Protein AF-A0A0B8WAN0-F1 (afdb_monomer_lite)

Secondary structure (DSSP, 8-state):
-HHHHHHHHHHHHHHHHHHHHHHHHHHHHHHHHHHHHHHHHHHHHHHHHHHHHHHHHHHHHHHHHHHHHHHHHHHHHH----TTSHHHHHHHHHHHHHHHHHHHHHHHHHHHHHHHHHHHHHHTTPPPHHHHTT-SS------HHHHHHTT---SS----------------------SSPPPPPGGGG-STT--PPPP---S--S--PPPPPPPPS---S-S-S---S----PPPPPPPPP-------

pLDDT: mean 70.16, std 16.53, range [38.47, 96.19]

Sequence (249 aa):
MIHSRAFFICIVVALFSANSWAQKAEMERLSGFAQHQKNLKQFDLARSKGERAHLEEEEQWENQKDRAREEYKQTKKSIRMSEDGPEAQADAVAKRKRLEDYENSREEYVAEKSKQKILDRQAAHLPSEATELGLDELRPRYDYRKRAMYGAQSKFGRPSSSPSSGSSSGGGFGSGGSSFPPPPTFDDFGGPDGYVPAPNMSDDFGDVPPPPPPPPPGFGDDFGGGFQGGSDFPPPPPPPPPFGDDGEF

Foldseek 3Di:
DVVVVVVVVVVVVVVVVVVVVVVVVVVVVVVVVVVVVVVVVVVVVVVVVVVVVVVVVVVVVVVVVVVVVVVVVVVVVVPPDDCPDPVVVVVVVVVVVVVVVVVVVVVVVVVVVVVVVVVVCVVVVPDDPCVVVCVVPDDPDPPVVVVVVVPDDDPPDDDDDDDDDDDDDDDDDDDDDDPDDPDDDPVVQPDPDHDDPPPPDDPCPPDDPPDDDDDDPDPDPPPDDDPDDDPPDDPDDDDDDPPDDDDDD

Radius of gyration: 49.75 Å; chains: 1; bounding box: 123×72×138 Å

Structure (mmCIF, N/CA/C/O backbone):
data_AF-A0A0B8WAN0-F1
#
_entry.id   AF-A0A0B8WAN0-F1
#
loop_
_atom_site.group_PDB
_atom_site.id
_atom_site.type_symbol
_atom_site.label_atom_id
_atom_site.label_alt_id
_atom_site.label_comp_id
_atom_site.label_asym_id
_atom_site.label_entity_id
_atom_site.label_seq_id
_atom_site.pdbx_PDB_ins_code
_atom_site.Cartn_x
_atom_site.Cartn_y
_atom_site.Cartn_z
_atom_site.occupancy
_atom_site.B_iso_or_equiv
_atom_site.auth_seq_id
_atom_site.auth_comp_id
_atom_site.auth_asym_id
_atom_site.auth_atom_id
_atom_site.pdbx_PDB_model_num
ATOM 1 N N . MET A 1 1 ? 60.281 6.661 -79.372 1.00 59.22 1 MET A N 1
ATOM 2 C CA . MET A 1 1 ? 60.182 7.654 -78.272 1.00 59.22 1 MET A CA 1
ATOM 3 C C . MET A 1 1 ? 58.773 7.811 -77.683 1.00 59.22 1 MET A C 1
ATOM 5 O O . MET A 1 1 ? 58.677 8.132 -76.508 1.00 59.22 1 MET A O 1
ATOM 9 N N . ILE A 1 2 ? 57.686 7.562 -78.428 1.00 63.50 2 ILE A N 1
ATOM 10 C CA . ILE A 1 2 ? 56.300 7.745 -77.935 1.00 63.50 2 ILE A CA 1
ATOM 11 C C . ILE A 1 2 ? 55.939 6.770 -76.789 1.00 63.50 2 ILE A C 1
ATOM 13 O O . ILE A 1 2 ? 55.375 7.189 -75.783 1.00 63.50 2 ILE A O 1
ATOM 17 N N . HIS A 1 3 ? 56.370 5.506 -76.870 1.00 63.81 3 HIS A N 1
ATOM 18 C CA . HIS A 1 3 ? 56.091 4.480 -75.850 1.00 63.81 3 HIS A CA 1
ATOM 19 C C . HIS A 1 3 ? 56.697 4.772 -74.459 1.00 63.81 3 HIS A C 1
ATOM 21 O O . HIS A 1 3 ? 56.100 4.431 -73.444 1.00 63.81 3 HIS A O 1
ATOM 27 N N . SER A 1 4 ? 57.842 5.462 -74.391 1.00 72.69 4 SER A N 1
ATOM 28 C CA . SER A 1 4 ? 58.500 5.808 -73.117 1.00 72.69 4 SER A CA 1
ATOM 29 C C . SER A 1 4 ? 57.763 6.921 -72.357 1.00 72.69 4 SER A C 1
ATOM 31 O O . SER A 1 4 ? 57.701 6.894 -71.130 1.00 72.69 4 SER A O 1
ATOM 33 N N . ARG A 1 5 ? 57.129 7.861 -73.074 1.00 76.94 5 ARG A N 1
ATOM 34 C CA . ARG A 1 5 ? 56.341 8.944 -72.462 1.00 76.94 5 ARG A CA 1
ATOM 35 C C . ARG A 1 5 ? 55.020 8.440 -71.883 1.00 76.94 5 ARG A C 1
ATOM 37 O O . ARG A 1 5 ? 54.650 8.854 -70.791 1.00 76.94 5 ARG A O 1
ATOM 44 N N . ALA A 1 6 ? 54.347 7.518 -72.573 1.00 79.44 6 ALA A N 1
ATOM 45 C CA . ALA A 1 6 ? 53.112 6.907 -72.079 1.00 79.44 6 ALA A CA 1
ATOM 46 C C . ALA A 1 6 ? 53.345 6.108 -70.784 1.00 79.44 6 ALA A C 1
ATOM 48 O O . ALA A 1 6 ? 52.603 6.271 -69.821 1.00 79.44 6 ALA A O 1
ATOM 49 N N . PHE A 1 7 ? 54.426 5.323 -70.722 1.00 81.75 7 PHE A N 1
ATOM 50 C CA . PHE A 1 7 ? 54.786 4.559 -69.525 1.00 81.75 7 PHE A CA 1
ATOM 51 C C . PHE A 1 7 ? 55.070 5.460 -68.311 1.00 81.75 7 PHE A C 1
ATOM 53 O O . PHE A 1 7 ? 54.584 5.196 -67.214 1.00 81.75 7 PHE A O 1
ATOM 60 N N . PHE A 1 8 ? 55.791 6.568 -68.515 1.00 83.00 8 PHE A N 1
ATOM 61 C CA . PHE A 1 8 ? 56.071 7.528 -67.445 1.00 83.00 8 PHE A CA 1
ATOM 62 C C . PHE A 1 8 ? 54.794 8.213 -66.928 1.00 83.00 8 PHE A C 1
ATOM 64 O O . PHE A 1 8 ? 54.611 8.336 -65.719 1.00 83.00 8 PHE A O 1
ATOM 71 N N . ILE A 1 9 ? 53.872 8.595 -67.820 1.00 85.88 9 ILE A N 1
ATOM 72 C CA . ILE A 1 9 ? 52.576 9.179 -67.433 1.00 85.88 9 ILE A CA 1
ATOM 73 C C . ILE A 1 9 ? 51.747 8.175 -66.620 1.00 85.88 9 ILE A C 1
ATOM 75 O O . ILE A 1 9 ? 51.197 8.546 -65.585 1.00 85.88 9 ILE A O 1
ATOM 79 N N . CYS A 1 10 ? 51.700 6.902 -67.024 1.00 82.69 10 CYS A N 1
ATOM 80 C CA . CYS A 1 10 ? 50.993 5.863 -66.271 1.00 82.69 10 CYS A CA 1
ATOM 81 C C . CYS A 1 10 ? 51.561 5.672 -64.857 1.00 82.69 10 CYS A C 1
ATOM 83 O O . CYS A 1 10 ? 50.788 5.540 -63.911 1.00 82.69 10 CYS A O 1
ATOM 85 N N . ILE A 1 11 ? 52.888 5.713 -64.690 1.00 84.31 11 ILE A N 1
ATOM 86 C CA . ILE A 1 11 ? 53.525 5.623 -63.367 1.00 84.31 11 ILE A CA 1
ATOM 87 C C . ILE A 1 11 ? 53.158 6.829 -62.499 1.00 84.31 11 ILE A C 1
ATOM 89 O O . ILE A 1 11 ? 52.784 6.655 -61.341 1.00 84.31 11 ILE A O 1
ATOM 93 N N . VAL A 1 12 ? 53.217 8.046 -63.046 1.00 84.00 12 VAL A N 1
ATOM 94 C CA . VAL A 1 12 ? 52.869 9.261 -62.291 1.00 84.00 12 VAL A CA 1
ATOM 95 C C . VAL A 1 12 ? 51.400 9.236 -61.860 1.00 84.00 12 VAL A C 1
ATOM 97 O O . VAL A 1 12 ? 51.104 9.517 -60.701 1.00 84.00 12 VAL A O 1
ATOM 100 N N . V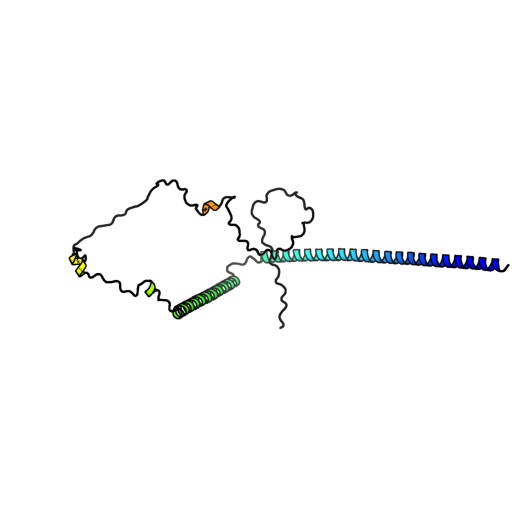AL A 1 13 ? 50.482 8.832 -62.745 1.00 85.50 13 VAL A N 1
ATOM 101 C CA . VAL A 1 13 ? 49.050 8.697 -62.420 1.00 85.50 13 VAL A CA 1
ATOM 102 C C . VAL A 1 13 ? 48.811 7.609 -61.369 1.00 85.50 13 VAL A C 1
ATOM 104 O O . VAL A 1 13 ? 48.019 7.819 -60.449 1.00 85.50 13 VAL A O 1
ATOM 107 N N . ALA A 1 14 ? 49.511 6.474 -61.450 1.00 79.88 14 ALA A N 1
ATOM 108 C CA . ALA A 1 14 ? 49.414 5.407 -60.455 1.00 79.88 14 ALA A CA 1
ATOM 109 C C . ALA A 1 14 ? 49.904 5.864 -59.069 1.00 79.88 14 ALA A C 1
ATOM 111 O O . ALA A 1 14 ? 49.216 5.633 -58.075 1.00 79.88 14 ALA A O 1
ATOM 112 N N . LEU A 1 15 ? 51.034 6.577 -58.996 1.00 77.94 15 LEU A N 1
ATOM 113 C CA . LEU A 1 15 ? 51.564 7.126 -57.741 1.00 77.94 15 LEU A CA 1
ATOM 114 C C . LEU A 1 15 ? 50.638 8.194 -57.140 1.00 77.94 15 LEU A C 1
ATOM 116 O O . LEU A 1 15 ? 50.406 8.199 -55.932 1.00 77.94 15 LEU A O 1
ATOM 120 N N . PHE A 1 16 ? 50.058 9.068 -57.970 1.00 78.12 16 PHE A N 1
ATOM 121 C CA . PHE A 1 16 ? 49.100 10.077 -57.506 1.00 78.12 16 PHE A CA 1
ATOM 122 C C . PHE A 1 16 ? 47.810 9.437 -56.975 1.00 78.12 16 PHE A C 1
ATOM 124 O O . PHE A 1 16 ? 47.289 9.835 -55.933 1.00 78.12 16 PHE A O 1
ATOM 131 N N . SER A 1 17 ? 47.327 8.395 -57.657 1.00 76.75 17 SER A N 1
ATOM 132 C CA . SER A 1 17 ? 46.135 7.646 -57.252 1.00 76.75 17 SER A CA 1
ATOM 133 C C . SER A 1 17 ? 46.365 6.902 -55.933 1.00 76.75 17 SER A C 1
ATOM 135 O O . SER A 1 17 ? 45.538 7.008 -55.027 1.00 76.75 17 SER A O 1
ATOM 137 N N . ALA A 1 18 ? 47.517 6.238 -55.778 1.00 77.62 18 ALA A N 1
ATOM 138 C CA . ALA A 1 18 ? 47.904 5.553 -54.544 1.00 77.62 18 ALA A CA 1
ATOM 139 C C . ALA A 1 18 ? 48.028 6.522 -53.354 1.00 77.62 18 ALA A C 1
ATOM 141 O O . ALA A 1 18 ? 47.488 6.244 -52.285 1.00 77.62 18 ALA A O 1
ATOM 142 N N . ASN A 1 19 ? 48.644 7.694 -53.551 1.00 81.06 19 ASN A N 1
ATOM 143 C CA . ASN A 1 19 ? 48.724 8.729 -52.516 1.00 81.06 19 ASN A CA 1
ATOM 144 C C . ASN A 1 19 ? 47.348 9.296 -52.148 1.00 81.06 19 ASN A C 1
ATOM 146 O O . ASN A 1 19 ? 47.070 9.506 -50.971 1.00 81.06 19 ASN A O 1
ATOM 150 N N . SER A 1 20 ? 46.459 9.502 -53.125 1.00 81.31 20 SER A N 1
ATOM 151 C CA . SER A 1 20 ? 45.101 9.987 -52.849 1.00 81.31 20 SER A CA 1
ATOM 152 C C . SER A 1 20 ? 44.266 8.974 -52.057 1.00 81.31 20 SER A C 1
ATOM 154 O O . SER A 1 20 ? 43.484 9.360 -51.190 1.00 81.31 20 SER A O 1
ATOM 156 N N . TRP A 1 21 ? 44.450 7.675 -52.316 1.00 80.31 21 TRP A N 1
ATOM 157 C CA . TRP A 1 21 ? 43.795 6.608 -51.566 1.00 80.31 21 TRP A CA 1
ATOM 158 C C . TRP A 1 21 ? 44.368 6.485 -50.152 1.00 80.31 21 TRP A C 1
ATOM 160 O O . TRP A 1 21 ? 43.598 6.421 -49.199 1.00 80.31 21 TRP A O 1
ATOM 170 N N . ALA A 1 22 ? 45.694 6.562 -50.003 1.00 82.62 22 ALA A N 1
ATOM 171 C CA . ALA A 1 22 ? 46.353 6.576 -48.700 1.00 82.62 22 ALA A CA 1
ATOM 172 C C . ALA A 1 22 ? 45.901 7.769 -47.839 1.00 82.62 22 ALA A C 1
ATOM 174 O O . ALA A 1 22 ? 45.564 7.585 -46.674 1.00 82.62 22 ALA A O 1
ATOM 175 N N . GLN A 1 23 ? 45.794 8.969 -48.421 1.00 84.19 23 GLN A N 1
ATOM 176 C CA . GLN A 1 23 ? 45.288 10.150 -47.715 1.00 84.19 23 GLN A CA 1
ATOM 177 C C . GLN A 1 23 ? 43.811 10.024 -47.330 1.00 84.19 23 GLN A C 1
ATOM 179 O O . GLN A 1 23 ? 43.429 10.431 -46.235 1.00 84.19 23 GLN A O 1
ATOM 184 N N . LYS A 1 24 ? 42.970 9.443 -48.195 1.00 85.06 24 LYS A N 1
ATOM 185 C CA . LYS A 1 24 ? 41.561 9.174 -47.865 1.00 85.06 24 LYS A CA 1
ATOM 186 C C . LYS A 1 24 ? 41.433 8.155 -46.734 1.00 85.06 24 LYS A C 1
ATOM 188 O O . LYS A 1 24 ? 40.692 8.411 -45.792 1.00 85.06 24 LYS A O 1
ATOM 193 N N . ALA A 1 25 ? 42.190 7.060 -46.788 1.00 86.62 25 ALA A N 1
ATOM 194 C CA . ALA A 1 25 ? 42.218 6.047 -45.734 1.00 86.62 25 ALA A CA 1
ATOM 195 C C . ALA A 1 25 ? 42.739 6.620 -44.404 1.00 86.62 25 ALA A C 1
ATOM 197 O O . ALA A 1 25 ? 42.226 6.300 -43.333 1.00 86.62 25 ALA A O 1
ATOM 198 N N . GLU A 1 26 ? 43.728 7.515 -44.457 1.00 87.25 26 GLU A N 1
ATOM 199 C CA . GLU A 1 26 ? 44.239 8.202 -43.274 1.00 87.25 26 GLU A CA 1
ATOM 200 C C . GLU A 1 26 ? 43.217 9.185 -42.686 1.00 87.25 26 GLU A C 1
ATOM 202 O O . GLU A 1 26 ? 43.010 9.182 -41.471 1.00 87.25 26 GLU A O 1
ATOM 207 N N . MET A 1 27 ? 42.526 9.972 -43.519 1.00 89.19 27 MET A N 1
ATOM 208 C CA . MET A 1 27 ? 41.431 10.834 -43.061 1.00 89.19 27 MET A CA 1
ATOM 209 C C . MET A 1 27 ? 40.289 10.025 -42.447 1.00 89.19 27 MET A C 1
ATOM 211 O O . MET A 1 27 ? 39.781 10.400 -41.393 1.00 89.19 27 MET A O 1
ATOM 215 N N . GLU A 1 28 ? 39.906 8.910 -43.067 1.00 89.50 28 GLU A N 1
ATOM 216 C CA . GLU A 1 28 ? 38.865 8.025 -42.549 1.00 89.50 28 GLU A CA 1
ATOM 217 C C . GLU A 1 28 ? 39.268 7.465 -41.179 1.00 89.50 28 GLU A C 1
ATOM 219 O O . GLU A 1 28 ? 38.516 7.607 -40.213 1.00 89.50 28 GLU A O 1
ATOM 224 N N . ARG A 1 29 ? 40.508 6.978 -41.037 1.00 92.94 29 ARG A N 1
ATOM 225 C CA . ARG A 1 29 ? 41.067 6.522 -39.753 1.00 92.94 29 ARG A CA 1
ATOM 226 C C . ARG A 1 29 ? 41.060 7.621 -38.687 1.00 92.94 29 ARG A C 1
ATOM 228 O O . ARG A 1 29 ? 40.664 7.369 -37.549 1.00 92.94 29 ARG A O 1
ATOM 235 N N . LEU A 1 30 ? 41.503 8.832 -39.031 1.00 91.31 30 LEU A N 1
ATOM 236 C CA . LEU A 1 30 ? 41.549 9.965 -38.101 1.00 91.31 30 LEU A CA 1
ATOM 237 C C . LEU A 1 30 ? 40.144 10.419 -37.693 1.00 91.31 30 LEU A C 1
ATOM 239 O O . LEU A 1 30 ? 39.906 10.699 -36.517 1.00 91.31 30 LEU A O 1
ATOM 243 N N . SER A 1 31 ? 39.203 10.446 -38.638 1.00 92.56 31 SER A N 1
ATOM 244 C CA . SER A 1 31 ? 37.806 10.791 -38.372 1.00 92.56 31 SER A CA 1
ATOM 245 C C . SER A 1 31 ? 37.126 9.748 -37.479 1.00 92.56 31 SER A C 1
ATOM 247 O O . SER A 1 31 ? 36.477 10.121 -36.501 1.00 92.56 31 SER A O 1
ATOM 249 N N . GLY A 1 32 ? 37.373 8.456 -37.723 1.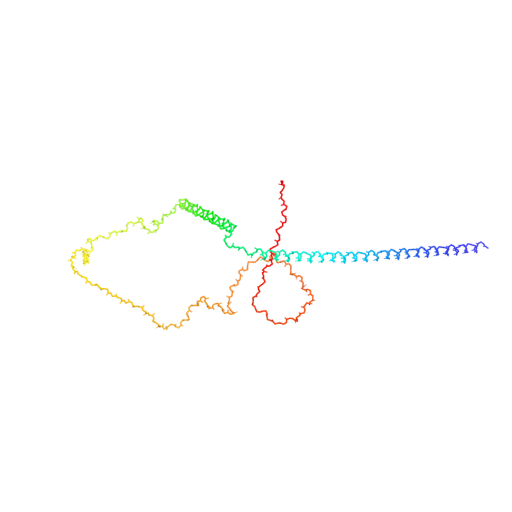00 89.69 32 GLY A N 1
ATOM 250 C CA . GLY A 1 32 ? 36.884 7.359 -36.892 1.00 89.69 32 GLY A CA 1
ATOM 251 C C . GLY A 1 32 ? 37.457 7.404 -35.476 1.00 89.69 32 GLY A C 1
ATOM 252 O O . GLY A 1 32 ? 36.714 7.272 -34.504 1.00 89.69 32 GLY A O 1
ATOM 253 N N . PHE A 1 33 ? 38.755 7.692 -35.325 1.00 93.31 33 PHE A N 1
ATOM 254 C CA . PHE A 1 33 ? 39.367 7.886 -34.008 1.00 93.31 33 PHE A CA 1
ATOM 255 C C . PHE A 1 33 ? 38.768 9.088 -33.264 1.00 93.31 33 PHE A C 1
ATOM 257 O O . PHE A 1 33 ? 38.440 8.988 -32.081 1.00 93.31 33 PHE A O 1
ATOM 264 N N . ALA A 1 34 ? 38.574 10.217 -33.953 1.00 92.38 34 ALA A N 1
ATOM 265 C CA . ALA A 1 34 ? 37.947 11.399 -33.369 1.00 92.38 34 ALA A CA 1
ATOM 266 C C . ALA A 1 34 ? 36.496 11.126 -32.937 1.00 92.38 34 ALA A C 1
ATOM 268 O O . ALA A 1 34 ? 36.069 11.598 -31.882 1.00 92.38 34 ALA A O 1
ATOM 269 N N . GLN A 1 35 ? 35.744 10.344 -33.715 1.00 89.75 35 GLN A N 1
ATOM 270 C CA . GLN A 1 35 ? 34.385 9.935 -33.369 1.00 89.75 35 GLN A CA 1
ATOM 271 C C . GLN A 1 35 ? 34.370 8.987 -32.164 1.00 89.75 35 GLN A C 1
ATOM 273 O O . GLN A 1 35 ? 33.597 9.197 -31.233 1.00 89.75 35 GLN A O 1
ATOM 278 N N . HIS A 1 36 ? 35.280 8.014 -32.114 1.00 90.88 36 HIS A N 1
ATOM 279 C CA . HIS A 1 36 ? 35.428 7.117 -30.969 1.00 90.88 36 HIS A CA 1
ATOM 280 C C . HIS A 1 36 ? 35.765 7.877 -29.673 1.00 90.88 36 HIS A C 1
ATOM 282 O O . HIS A 1 36 ? 35.146 7.648 -28.637 1.00 90.88 36 HIS A O 1
ATOM 288 N N . GLN A 1 37 ? 36.680 8.850 -29.737 1.00 93.25 37 GLN A N 1
ATOM 289 C CA . GLN A 1 37 ? 37.015 9.723 -28.604 1.00 93.25 37 GLN A CA 1
ATOM 290 C C . GLN A 1 37 ? 35.815 10.552 -28.121 1.00 93.25 37 GLN A C 1
ATOM 292 O O . GLN A 1 37 ? 35.648 10.761 -26.920 1.00 93.25 37 GLN A O 1
ATOM 297 N N . LYS A 1 38 ? 34.959 11.023 -29.037 1.00 91.12 38 LYS A N 1
ATOM 298 C CA . LYS A 1 38 ? 33.710 11.711 -28.670 1.00 91.12 38 LYS A CA 1
ATOM 299 C C . LYS A 1 38 ? 32.730 10.765 -27.976 1.00 91.12 38 LYS A C 1
ATOM 301 O O . LYS A 1 38 ? 32.165 11.145 -26.954 1.00 91.12 38 LYS A O 1
ATOM 306 N N . ASN A 1 39 ? 32.574 9.546 -28.488 1.00 86.19 39 ASN A N 1
ATOM 307 C CA . ASN A 1 39 ? 31.671 8.548 -27.915 1.00 86.19 39 ASN A CA 1
ATOM 308 C C . ASN A 1 39 ? 32.109 8.123 -26.505 1.00 86.19 39 ASN A C 1
ATOM 310 O O . ASN A 1 39 ? 31.272 8.056 -25.611 1.00 86.19 39 ASN A O 1
ATOM 314 N N . LEU A 1 40 ? 33.413 7.921 -26.275 1.00 91.31 40 LEU A N 1
ATOM 315 C CA . LEU A 1 40 ? 33.945 7.623 -24.938 1.00 91.31 40 LEU A CA 1
ATOM 316 C C . LEU A 1 40 ? 33.619 8.734 -23.933 1.00 91.31 40 LEU A C 1
ATOM 318 O O . LEU A 1 40 ? 33.098 8.457 -22.859 1.00 91.31 40 LEU A O 1
ATOM 322 N N . LYS A 1 41 ? 33.820 10.003 -24.309 1.00 91.19 41 LYS A N 1
ATOM 323 C CA . LYS A 1 41 ? 33.482 11.143 -23.439 1.00 91.19 41 LYS A CA 1
ATOM 324 C C . LYS A 1 41 ? 31.991 11.219 -23.115 1.00 91.19 41 LYS A C 1
ATOM 326 O O . LYS A 1 41 ? 31.629 11.580 -22.000 1.00 91.19 41 LYS A O 1
ATOM 331 N N . GLN A 1 42 ? 31.124 10.910 -24.079 1.00 85.44 42 GLN A N 1
ATOM 332 C CA . GLN A 1 42 ? 29.680 10.858 -23.841 1.00 85.44 42 GLN A CA 1
ATOM 333 C C . GLN A 1 42 ? 29.306 9.720 -22.892 1.00 85.44 42 GLN A C 1
ATOM 335 O O . GLN A 1 42 ? 28.468 9.919 -22.017 1.00 85.44 42 GLN A O 1
ATOM 340 N N . PHE A 1 43 ? 29.949 8.562 -23.035 1.00 87.44 43 PHE A N 1
ATOM 341 C CA . PHE A 1 43 ? 29.748 7.424 -22.148 1.00 87.44 43 PHE A CA 1
ATOM 342 C C . PHE A 1 43 ? 30.195 7.732 -20.713 1.00 87.44 43 PHE A C 1
ATOM 344 O O . PHE A 1 43 ? 29.435 7.500 -19.777 1.00 87.44 43 PHE A O 1
ATOM 351 N N . ASP A 1 44 ? 31.369 8.341 -20.532 1.00 87.94 44 ASP A N 1
ATOM 352 C CA . ASP A 1 44 ? 31.861 8.745 -19.209 1.00 87.94 44 ASP A CA 1
ATOM 353 C C . ASP A 1 44 ? 30.963 9.807 -18.559 1.00 87.94 44 ASP A C 1
ATOM 355 O O . ASP A 1 44 ? 30.703 9.764 -17.358 1.00 87.94 44 ASP A O 1
ATOM 359 N N . LEU A 1 45 ? 30.430 10.735 -19.358 1.00 82.19 45 LEU A N 1
ATOM 360 C CA . LEU A 1 45 ? 29.479 11.744 -18.894 1.00 82.19 45 LEU A CA 1
ATOM 361 C C . LEU A 1 45 ? 28.119 11.131 -18.524 1.00 82.19 45 LEU A C 1
ATOM 363 O O . LEU A 1 45 ? 27.491 11.570 -17.564 1.00 82.19 45 LEU A O 1
ATOM 367 N N . ALA A 1 46 ? 27.652 10.121 -19.258 1.00 75.12 46 ALA A N 1
ATOM 368 C CA . ALA A 1 46 ? 26.442 9.381 -18.904 1.00 75.12 46 ALA A CA 1
ATOM 369 C C . ALA A 1 46 ? 26.640 8.568 -17.616 1.00 75.12 46 ALA A C 1
ATOM 371 O O . ALA A 1 46 ? 25.762 8.567 -16.757 1.00 75.12 46 ALA A O 1
ATOM 372 N N . ARG A 1 47 ? 27.815 7.948 -17.447 1.00 84.62 47 ARG A N 1
ATOM 373 C CA . ARG A 1 47 ? 28.196 7.223 -16.229 1.00 84.62 47 ARG A CA 1
ATOM 374 C C . ARG A 1 47 ? 28.213 8.146 -15.008 1.00 84.62 47 ARG A C 1
ATOM 376 O O . ARG A 1 47 ? 27.585 7.812 -14.011 1.00 84.62 47 ARG A O 1
ATOM 383 N N . SER A 1 48 ? 28.860 9.310 -15.095 1.00 83.19 48 SER A N 1
ATOM 384 C CA . SER A 1 48 ? 28.923 10.256 -13.969 1.00 83.19 48 SER A CA 1
ATOM 385 C C . SER A 1 48 ? 27.567 10.883 -13.638 1.00 83.19 48 SER A C 1
ATOM 387 O O . SER A 1 48 ? 27.268 11.136 -12.474 1.00 83.19 48 SER A O 1
ATOM 389 N N . LYS A 1 49 ? 26.706 11.097 -14.641 1.00 83.00 49 LYS A N 1
ATOM 390 C CA . LYS A 1 49 ? 25.312 11.502 -14.410 1.00 83.00 49 LYS A CA 1
ATOM 391 C C . LYS A 1 49 ? 24.498 10.417 -13.713 1.00 83.00 49 LYS A C 1
ATOM 393 O O . LYS A 1 49 ? 23.712 10.755 -12.839 1.00 83.00 49 LYS A O 1
ATOM 398 N N . GLY A 1 50 ? 24.683 9.151 -14.089 1.00 81.56 50 GLY A N 1
ATOM 399 C CA . GLY A 1 50 ? 24.031 8.021 -13.425 1.00 81.56 50 GLY A CA 1
ATOM 400 C C . GLY A 1 50 ? 24.459 7.895 -11.964 1.00 81.56 50 GLY A C 1
ATOM 401 O O . GLY A 1 50 ? 23.612 7.762 -11.091 1.00 81.56 50 GLY A O 1
ATOM 402 N N . GLU A 1 51 ? 25.757 8.033 -11.690 1.00 77.56 51 GLU A N 1
ATOM 403 C CA . GLU A 1 51 ? 26.298 8.045 -10.325 1.00 77.56 51 GLU A CA 1
ATOM 404 C C . GLU A 1 51 ? 25.735 9.206 -9.497 1.00 77.56 51 GLU A C 1
ATOM 406 O O . GLU A 1 51 ? 25.289 9.013 -8.372 1.00 77.56 51 GLU A O 1
ATOM 411 N N . ARG A 1 52 ? 25.673 10.412 -10.071 1.00 83.00 52 ARG A N 1
ATOM 412 C CA . ARG A 1 52 ? 25.074 11.566 -9.397 1.00 83.00 52 ARG A CA 1
ATOM 413 C C . ARG A 1 52 ? 23.584 11.368 -9.113 1.00 83.00 52 ARG A C 1
ATOM 415 O O . ARG A 1 52 ? 23.141 11.707 -8.024 1.00 83.00 52 ARG A O 1
ATOM 422 N N . ALA A 1 53 ? 22.829 10.836 -10.072 1.00 77.62 53 ALA A N 1
ATOM 423 C CA . ALA A 1 53 ? 21.406 10.563 -9.890 1.00 77.62 53 ALA A CA 1
ATOM 424 C C . ALA A 1 53 ? 21.171 9.534 -8.774 1.00 77.62 53 ALA A C 1
ATOM 426 O O . ALA A 1 53 ? 20.286 9.728 -7.950 1.00 77.62 53 ALA A O 1
ATOM 427 N N . HIS A 1 54 ? 22.012 8.499 -8.702 1.00 73.69 54 HIS A N 1
ATOM 428 C CA . HIS A 1 54 ? 21.975 7.512 -7.625 1.00 73.69 54 HIS A CA 1
ATOM 429 C C . HIS A 1 54 ? 22.263 8.139 -6.252 1.00 73.69 54 HIS A C 1
ATOM 431 O O . HIS A 1 54 ? 21.548 7.879 -5.293 1.00 73.69 54 HIS A O 1
ATOM 437 N N . LEU A 1 55 ? 23.272 9.011 -6.151 1.00 84.38 55 LEU A N 1
ATOM 438 C CA . LEU A 1 55 ? 23.582 9.709 -4.896 1.00 84.38 55 LEU A CA 1
ATOM 439 C C . LEU A 1 55 ? 22.465 10.676 -4.466 1.00 84.38 55 LEU A C 1
ATOM 441 O O . LEU A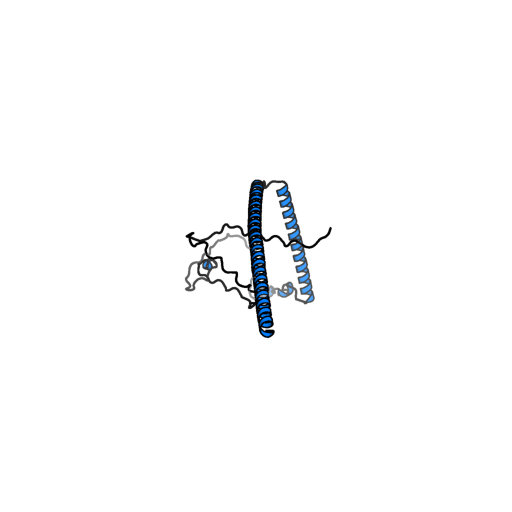 1 55 ? 22.173 10.785 -3.278 1.00 84.38 55 LEU A O 1
ATOM 445 N N . GLU A 1 56 ? 21.828 11.366 -5.416 1.00 84.50 56 GLU A N 1
ATOM 446 C CA . GLU A 1 56 ? 20.671 12.229 -5.138 1.00 84.50 56 GLU A CA 1
ATOM 447 C C . GLU A 1 56 ? 19.459 11.404 -4.658 1.00 84.50 56 GLU A C 1
ATOM 449 O O . GLU A 1 56 ? 18.728 11.847 -3.772 1.00 84.50 56 GLU A O 1
ATOM 454 N N . GLU A 1 57 ? 19.259 10.194 -5.189 1.00 77.94 57 GLU A N 1
ATOM 455 C CA . GLU A 1 57 ? 18.221 9.260 -4.731 1.00 77.94 57 GLU A CA 1
ATOM 456 C C . GLU A 1 57 ? 18.497 8.750 -3.305 1.00 77.94 57 GLU A C 1
ATOM 458 O O . GLU A 1 57 ? 17.599 8.773 -2.460 1.00 77.94 57 GLU A O 1
ATOM 463 N N . GLU A 1 58 ? 19.743 8.378 -2.994 1.00 84.62 58 GLU A N 1
ATOM 464 C CA . GLU A 1 58 ? 20.152 7.986 -1.638 1.00 84.62 58 GLU A CA 1
ATOM 465 C C . GLU A 1 58 ? 19.959 9.123 -0.620 1.00 84.62 58 GLU A C 1
ATOM 467 O O . GLU A 1 58 ? 19.453 8.895 0.482 1.00 84.62 58 GLU A O 1
ATOM 472 N N . GLU A 1 59 ? 20.300 10.363 -0.986 1.00 90.31 59 GLU A N 1
ATOM 473 C CA . GLU A 1 59 ? 20.087 11.535 -0.128 1.00 90.31 59 GLU A CA 1
ATOM 474 C C . GLU A 1 59 ? 18.592 11.787 0.123 1.00 90.31 59 GLU A C 1
ATOM 476 O O . GLU A 1 59 ? 18.177 12.076 1.250 1.00 90.31 59 GLU A O 1
ATOM 481 N N . GLN A 1 60 ? 17.752 11.647 -0.908 1.00 88.50 60 GLN A N 1
ATOM 482 C CA . GLN A 1 60 ? 16.300 11.759 -0.758 1.00 88.50 60 GLN A CA 1
ATOM 483 C C . GLN A 1 60 ? 15.734 10.664 0.148 1.00 88.50 60 GLN A C 1
ATOM 485 O O . GLN A 1 60 ? 14.851 10.948 0.961 1.00 88.50 60 GLN A O 1
ATOM 490 N N . TRP A 1 61 ? 16.241 9.437 0.037 1.00 83.50 61 TRP A N 1
ATOM 491 C CA . TRP A 1 61 ? 15.829 8.318 0.876 1.00 83.50 61 TRP A CA 1
ATOM 492 C C . TRP A 1 61 ? 16.183 8.536 2.353 1.00 83.50 61 TRP A C 1
ATOM 494 O O . TRP A 1 61 ? 15.324 8.382 3.227 1.00 83.50 61 TRP A O 1
ATOM 504 N N . GLU A 1 62 ? 17.411 8.966 2.653 1.00 88.94 62 GLU A N 1
ATOM 505 C CA . GLU A 1 62 ? 17.811 9.259 4.035 1.00 88.94 62 GLU A CA 1
ATOM 506 C C . GLU A 1 62 ? 17.035 10.455 4.613 1.00 88.94 62 GLU A C 1
ATOM 508 O O . GLU A 1 62 ? 16.552 10.376 5.745 1.00 88.94 62 GLU A O 1
ATOM 513 N N . ASN A 1 63 ? 16.780 11.504 3.824 1.00 91.62 63 ASN A N 1
ATOM 514 C CA . ASN A 1 63 ? 15.936 12.626 4.253 1.00 91.62 63 ASN A CA 1
ATOM 515 C C . ASN A 1 63 ? 14.497 12.194 4.587 1.00 91.62 63 ASN A C 1
ATOM 517 O O . ASN A 1 63 ? 13.913 12.670 5.564 1.00 91.62 63 ASN A O 1
ATOM 521 N N . GLN A 1 64 ? 13.911 11.283 3.804 1.00 87.56 64 GLN A N 1
ATOM 522 C CA . GLN A 1 64 ? 12.578 10.739 4.087 1.00 87.56 64 GLN A CA 1
ATOM 523 C C . GLN A 1 64 ? 12.563 9.923 5.381 1.00 87.56 64 GLN A C 1
ATOM 525 O O . GLN A 1 64 ? 11.667 10.083 6.210 1.00 87.56 64 GLN A O 1
ATOM 530 N N . LYS A 1 65 ? 13.573 9.078 5.581 1.00 90.81 65 LYS A N 1
ATOM 531 C CA . LYS A 1 65 ? 13.729 8.252 6.781 1.00 90.81 65 LYS A CA 1
ATOM 532 C C . LYS A 1 65 ? 13.917 9.095 8.040 1.00 90.81 65 LYS A C 1
ATOM 534 O O . LYS A 1 65 ? 13.329 8.777 9.077 1.00 90.81 65 LYS A O 1
ATOM 539 N N . ASP A 1 66 ? 14.683 10.180 7.962 1.00 90.88 66 ASP A N 1
ATOM 540 C CA . ASP A 1 66 ? 14.846 11.102 9.084 1.00 90.88 66 ASP A CA 1
ATOM 541 C C . ASP A 1 66 ? 13.570 11.899 9.366 1.00 90.88 66 ASP A C 1
ATOM 543 O O . ASP A 1 66 ? 13.153 11.957 10.526 1.00 90.88 66 ASP A O 1
ATOM 547 N N . ARG A 1 67 ? 12.866 12.390 8.335 1.00 90.38 67 ARG A N 1
ATOM 548 C CA . ARG A 1 67 ? 11.540 13.007 8.508 1.00 90.38 67 ARG A CA 1
ATOM 549 C C . ARG A 1 67 ? 10.560 12.043 9.185 1.00 90.38 67 ARG A C 1
ATOM 551 O O . ARG A 1 67 ? 9.945 12.402 10.186 1.00 90.38 67 ARG A O 1
ATOM 558 N N . ALA A 1 68 ? 10.470 10.800 8.714 1.00 87.38 68 ALA A N 1
ATOM 559 C CA . ALA A 1 68 ? 9.598 9.783 9.304 1.00 87.38 68 ALA A CA 1
ATOM 560 C C . ALA A 1 68 ? 9.978 9.467 10.762 1.00 87.38 68 ALA A C 1
ATOM 562 O O . ALA A 1 68 ? 9.117 9.284 11.626 1.00 87.38 68 ALA A O 1
ATOM 563 N N . ARG A 1 69 ? 11.278 9.443 11.081 1.00 86.62 69 ARG A N 1
ATOM 564 C CA . ARG A 1 69 ? 11.769 9.250 12.452 1.00 86.62 69 ARG A CA 1
ATOM 565 C C . ARG A 1 69 ? 11.392 10.423 13.359 1.00 86.62 69 ARG A C 1
ATOM 567 O O . ARG A 1 69 ? 11.089 10.205 14.535 1.00 86.62 69 ARG A O 1
ATOM 574 N N . GLU A 1 70 ? 11.437 11.651 12.856 1.00 88.56 70 GLU A N 1
ATOM 575 C CA . GLU A 1 70 ? 11.001 12.839 13.592 1.00 88.56 70 GLU A CA 1
ATOM 576 C C . GLU A 1 70 ? 9.492 12.835 13.825 1.00 88.56 70 GLU A C 1
ATOM 578 O O . GLU A 1 70 ? 9.061 13.002 14.967 1.00 88.56 70 GLU A O 1
ATOM 583 N N . GLU A 1 71 ? 8.698 12.542 12.796 1.00 85.12 71 GLU A N 1
ATOM 584 C CA . GLU A 1 71 ? 7.243 12.380 12.897 1.00 85.12 71 GLU A CA 1
ATOM 585 C C . GLU A 1 71 ? 6.868 11.293 13.910 1.00 85.12 71 GLU A C 1
ATOM 587 O O . GLU A 1 71 ? 6.019 11.509 14.778 1.00 85.12 71 GLU A O 1
ATOM 592 N N . TYR A 1 72 ? 7.563 10.153 13.894 1.00 82.69 72 TYR A N 1
ATOM 593 C CA . TYR A 1 72 ? 7.369 9.089 14.878 1.00 82.69 72 TYR A CA 1
ATOM 594 C C . TYR A 1 72 ? 7.711 9.539 16.308 1.00 82.69 72 TYR A C 1
ATOM 596 O O . TYR A 1 72 ? 7.004 9.222 17.263 1.00 82.69 72 TYR A O 1
ATOM 604 N N . LYS A 1 73 ? 8.783 10.318 16.496 1.00 84.25 73 LYS A N 1
ATOM 605 C CA . LYS A 1 73 ? 9.128 10.877 17.815 1.00 84.25 73 LYS A CA 1
ATOM 606 C C . LYS A 1 73 ? 8.088 11.889 18.297 1.00 84.25 73 LYS A C 1
ATOM 608 O O . LYS A 1 73 ? 7.825 11.931 19.500 1.00 84.25 73 LYS A O 1
ATOM 613 N N . GLN A 1 74 ? 7.527 12.702 17.402 1.00 76.88 74 GLN A N 1
ATOM 614 C CA . GLN A 1 74 ? 6.491 13.683 17.737 1.00 76.88 74 GLN A CA 1
ATOM 615 C C . GLN A 1 74 ? 5.173 12.997 18.095 1.00 76.88 74 GLN A C 1
ATOM 617 O O . GLN A 1 74 ? 4.627 13.247 19.167 1.00 76.88 74 GLN A O 1
ATOM 622 N N . THR A 1 75 ? 4.722 12.057 17.264 1.00 69.69 75 THR A N 1
ATOM 623 C CA . THR A 1 75 ? 3.516 11.256 17.523 1.00 69.69 75 THR A CA 1
ATOM 624 C C . THR A 1 75 ? 3.658 10.431 18.799 1.00 69.69 75 THR A C 1
ATOM 626 O O . THR A 1 75 ? 2.791 10.477 19.662 1.00 69.69 75 THR A O 1
ATOM 629 N N . LYS A 1 76 ? 4.795 9.762 19.028 1.00 72.50 76 LYS A N 1
ATOM 630 C CA . LYS A 1 76 ? 5.036 9.030 20.283 1.00 72.50 76 LYS A CA 1
ATOM 631 C C . LYS A 1 76 ? 4.972 9.932 21.523 1.00 72.50 76 LYS A C 1
ATOM 633 O O . LYS A 1 76 ? 4.547 9.477 22.582 1.00 72.50 76 LYS A O 1
ATOM 638 N N . LYS A 1 77 ? 5.398 11.197 21.420 1.00 60.75 77 LYS A N 1
ATOM 639 C CA . LYS A 1 77 ? 5.289 12.175 22.517 1.00 60.75 77 LYS A CA 1
ATOM 640 C C . LYS A 1 77 ? 3.861 12.698 22.701 1.00 60.75 77 LYS A C 1
ATOM 642 O O . LYS A 1 77 ? 3.497 12.985 23.838 1.00 60.75 77 LYS A O 1
ATOM 647 N N . SER A 1 78 ? 3.066 12.802 21.633 1.00 58.06 78 SER A N 1
ATOM 648 C CA . SER A 1 78 ? 1.656 13.211 21.703 1.00 58.06 78 SER A CA 1
ATOM 649 C C . SER A 1 78 ? 0.715 12.072 22.115 1.00 58.06 78 SER A C 1
ATOM 651 O O . SER A 1 78 ? -0.349 12.338 22.665 1.00 58.06 78 SER A O 1
ATOM 653 N N . ILE A 1 79 ? 1.119 10.805 21.961 1.00 56.72 79 ILE A N 1
ATOM 654 C CA . ILE A 1 79 ? 0.419 9.617 22.487 1.00 56.72 79 ILE A CA 1
ATOM 655 C C . ILE A 1 79 ? 0.719 9.458 23.995 1.00 56.72 79 ILE A C 1
ATOM 657 O O . ILE A 1 79 ? 1.210 8.449 24.490 1.00 56.72 79 ILE A O 1
ATOM 661 N N . ARG A 1 80 ? 0.425 10.499 24.769 1.00 51.44 80 ARG A N 1
ATOM 662 C CA . ARG A 1 80 ? -0.063 10.350 26.144 1.00 51.44 80 ARG A CA 1
ATOM 663 C C . ARG A 1 80 ? -1.450 10.979 26.179 1.00 51.44 80 ARG A C 1
ATOM 665 O O . ARG A 1 80 ? -1.666 12.005 26.811 1.00 51.44 80 ARG A O 1
ATOM 672 N N . MET A 1 81 ? -2.366 10.392 25.412 1.00 49.09 81 MET A N 1
ATOM 673 C CA . MET A 1 81 ? -3.776 10.770 25.426 1.00 49.09 81 MET A CA 1
ATOM 674 C C . MET A 1 81 ? -4.367 10.285 26.752 1.00 49.09 81 MET A C 1
ATOM 676 O O . MET A 1 81 ? -4.338 9.094 27.048 1.00 49.09 81 MET A O 1
ATOM 680 N N . SER A 1 82 ? -4.828 11.223 27.575 1.00 59.22 82 SER A N 1
ATOM 681 C CA . SER A 1 82 ? -5.613 10.934 28.777 1.00 59.22 82 SER A CA 1
ATOM 682 C C . SER A 1 82 ? -6.895 10.206 28.369 1.00 59.22 82 SER A C 1
ATOM 684 O O . SER A 1 82 ? -7.628 10.713 27.519 1.00 59.22 82 SER A O 1
ATOM 686 N N . GLU A 1 83 ? -7.177 9.051 28.976 1.00 57.34 83 GLU A N 1
ATOM 687 C CA . GLU A 1 83 ? -8.376 8.241 28.693 1.00 57.34 83 GLU A CA 1
ATOM 688 C C . GLU A 1 83 ? -9.701 8.978 28.995 1.00 57.34 83 GLU A C 1
ATOM 690 O O . GLU A 1 83 ? -10.748 8.572 28.504 1.00 57.34 83 GLU A O 1
ATOM 695 N N . ASP A 1 84 ? -9.650 10.110 29.708 1.00 60.78 84 ASP A N 1
ATOM 696 C CA . ASP A 1 84 ? -10.805 10.955 30.062 1.00 60.78 84 ASP A CA 1
ATOM 697 C C . ASP A 1 84 ? -10.926 12.254 29.229 1.00 60.78 84 ASP A C 1
ATOM 699 O O . ASP A 1 84 ? -11.625 13.197 29.606 1.00 60.78 84 ASP A O 1
ATOM 703 N N . GLY A 1 85 ? -10.229 12.359 28.093 1.00 75.31 85 GLY A N 1
ATOM 704 C CA . GLY A 1 85 ? -10.320 13.536 27.221 1.00 75.31 85 GLY A CA 1
ATOM 705 C C . GLY A 1 85 ? -11.693 13.699 26.531 1.00 75.31 85 GLY A C 1
ATOM 706 O O . GLY A 1 85 ? -12.371 12.707 26.259 1.00 75.31 85 GLY A O 1
ATOM 707 N N . PRO A 1 86 ? -12.104 14.929 26.157 1.00 73.81 86 PRO A N 1
ATOM 708 C CA . PRO A 1 86 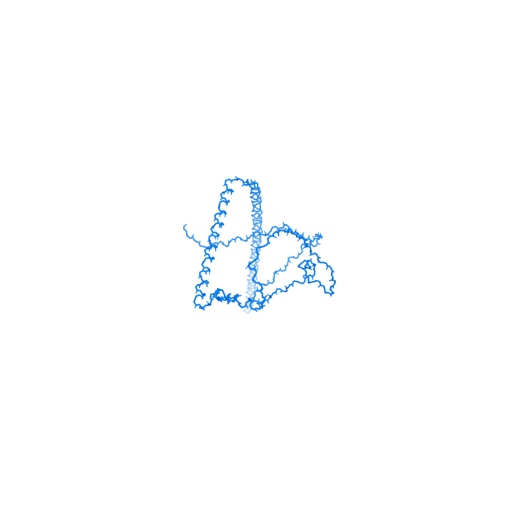? -13.345 15.162 25.405 1.00 73.81 86 PRO A CA 1
ATOM 709 C C . PRO A 1 86 ? -13.378 14.432 24.048 1.00 73.81 86 PRO A C 1
ATOM 711 O O . PRO A 1 86 ? -14.445 14.016 23.602 1.00 73.81 86 PRO A O 1
ATOM 714 N N . GLU A 1 87 ? -12.220 14.201 23.418 1.00 70.69 87 GLU A N 1
ATOM 715 C CA . GLU A 1 87 ? -12.117 13.370 22.208 1.00 70.69 87 GLU A CA 1
ATOM 716 C C . GLU A 1 87 ? -12.356 11.877 22.486 1.00 70.69 87 GLU A C 1
ATOM 718 O O . GLU A 1 87 ? -13.010 11.208 21.689 1.00 70.69 87 GLU A O 1
ATOM 723 N N . ALA A 1 88 ? -11.906 11.358 23.635 1.00 74.31 88 ALA A N 1
ATOM 724 C CA . ALA A 1 88 ? -12.149 9.971 24.034 1.00 74.31 88 ALA A CA 1
ATOM 725 C C . ALA A 1 88 ? -13.640 9.723 24.320 1.00 74.31 88 ALA A C 1
ATOM 727 O O . ALA A 1 88 ? -14.186 8.685 23.950 1.00 74.31 88 ALA A O 1
ATOM 728 N N . GLN A 1 89 ? -14.330 10.709 24.903 1.00 74.81 89 GLN A N 1
ATOM 729 C CA . GLN A 1 89 ? -15.782 10.653 25.092 1.00 74.81 89 GLN A CA 1
ATOM 730 C C . GLN A 1 89 ? -16.536 10.681 23.755 1.00 74.81 89 GLN A C 1
ATOM 732 O O . GLN A 1 89 ? -17.485 9.917 23.575 1.00 74.81 89 GLN A O 1
ATOM 737 N N . ALA A 1 90 ? -16.105 11.510 22.799 1.00 81.31 90 ALA A N 1
ATOM 738 C CA . ALA A 1 90 ? -16.696 11.546 21.463 1.00 81.31 90 ALA A CA 1
ATOM 739 C C . ALA A 1 90 ? -16.510 10.213 20.714 1.00 81.31 90 ALA A C 1
ATOM 741 O O . ALA A 1 90 ? -17.466 9.702 20.126 1.00 81.31 90 ALA A O 1
ATOM 742 N N . ASP A 1 91 ? -15.320 9.610 20.794 1.00 77.88 91 ASP A N 1
ATOM 743 C CA . ASP A 1 91 ? -15.033 8.298 20.204 1.00 77.88 91 ASP A CA 1
ATOM 744 C C . ASP A 1 91 ? -15.838 7.171 20.878 1.00 77.88 91 ASP A C 1
ATOM 746 O O . ASP A 1 91 ? -16.418 6.322 20.200 1.00 77.88 91 ASP A O 1
ATOM 750 N N . ALA A 1 92 ? -15.977 7.195 22.208 1.00 82.44 92 ALA A N 1
ATOM 751 C CA . ALA A 1 92 ? -16.807 6.238 22.939 1.00 82.44 92 ALA A CA 1
ATOM 752 C C . ALA A 1 92 ? -18.293 6.329 22.539 1.00 82.44 92 ALA A C 1
ATOM 754 O O . ALA A 1 92 ? -18.946 5.302 22.338 1.00 82.44 92 ALA A O 1
ATOM 755 N N . VAL A 1 93 ? -18.826 7.543 22.365 1.00 87.62 93 VAL A N 1
ATOM 756 C CA . VAL A 1 93 ? -20.201 7.759 21.882 1.00 87.62 93 VAL A CA 1
ATOM 757 C C . VAL A 1 93 ? -20.357 7.280 20.438 1.00 87.62 93 VAL A C 1
ATOM 759 O O . VAL A 1 93 ? -21.343 6.611 20.126 1.00 87.62 93 VAL A O 1
ATOM 762 N N . ALA A 1 94 ? -19.387 7.563 19.566 1.00 88.75 94 ALA A N 1
ATOM 763 C CA . ALA A 1 94 ? -19.406 7.103 18.179 1.00 88.75 94 ALA A CA 1
ATOM 764 C C . ALA A 1 94 ? -19.372 5.569 18.083 1.00 88.75 94 ALA A C 1
ATOM 766 O O . ALA A 1 94 ? -20.145 4.977 17.326 1.00 88.75 94 ALA A O 1
ATOM 767 N N . LYS A 1 95 ? -18.536 4.911 18.896 1.00 90.31 95 LYS A N 1
ATOM 768 C CA . LYS A 1 95 ? -18.486 3.446 19.011 1.00 90.31 95 LYS A CA 1
ATOM 769 C C . LYS A 1 95 ? -19.806 2.873 19.511 1.00 90.31 95 LYS A C 1
ATOM 771 O O . LYS A 1 95 ? -20.294 1.911 18.925 1.00 90.31 95 LYS A O 1
ATOM 776 N N . ARG A 1 96 ? -20.413 3.478 20.539 1.00 89.50 96 ARG A N 1
ATOM 777 C CA . ARG A 1 96 ? -21.718 3.040 21.052 1.00 89.50 96 ARG A CA 1
ATOM 778 C C . ARG A 1 96 ? -22.801 3.146 19.982 1.00 89.50 96 ARG A C 1
ATOM 780 O O . ARG A 1 96 ? -23.514 2.178 19.759 1.00 89.50 96 ARG A O 1
ATOM 787 N N . LYS A 1 97 ? -22.859 4.270 19.264 1.00 94.38 97 LYS A N 1
ATOM 788 C CA . LYS A 1 97 ? -23.813 4.460 18.167 1.00 94.38 97 LYS A CA 1
ATOM 789 C C . LYS A 1 97 ? -23.626 3.418 17.059 1.00 94.38 97 LYS A C 1
ATOM 791 O O . LYS A 1 97 ? -24.595 2.816 16.623 1.00 94.38 97 LYS A O 1
ATOM 796 N N . ARG A 1 98 ? -22.380 3.134 16.661 1.00 91.12 98 ARG A N 1
ATOM 797 C CA . ARG A 1 98 ? -22.085 2.088 15.666 1.00 91.12 98 ARG A CA 1
ATOM 798 C C . ARG A 1 98 ? -22.551 0.699 16.125 1.00 91.12 98 ARG A C 1
ATOM 800 O O . ARG A 1 98 ? -23.009 -0.082 15.298 1.00 91.12 98 ARG A O 1
ATOM 807 N N . LEU A 1 99 ? -22.421 0.384 17.415 1.00 93.00 99 LEU A N 1
ATOM 808 C CA . LEU A 1 99 ? -22.913 -0.877 17.979 1.00 93.00 99 LEU A CA 1
ATOM 809 C C . LEU A 1 99 ? -24.445 -0.936 18.003 1.00 93.00 99 LEU A C 1
ATOM 811 O O . LEU A 1 99 ? -25.005 -1.970 17.658 1.00 93.00 99 LEU A O 1
ATOM 815 N N . GLU A 1 100 ? -25.110 0.162 18.365 1.00 96.19 100 GLU A N 1
ATOM 816 C CA . GLU A 1 100 ? -26.575 0.277 18.320 1.00 96.19 100 GLU A CA 1
ATOM 817 C C . GLU A 1 100 ? -27.098 0.085 16.884 1.00 96.19 100 GLU A C 1
ATOM 819 O O . GLU A 1 100 ? -28.001 -0.717 16.659 1.00 96.19 100 GLU A O 1
ATOM 824 N N . ASP A 1 101 ? -26.480 0.741 15.896 1.00 94.44 101 ASP A N 1
ATOM 825 C CA . ASP A 1 101 ? -26.835 0.594 14.478 1.00 94.44 101 ASP A CA 1
ATOM 826 C C . ASP A 1 101 ? -26.629 -0.853 13.986 1.00 94.44 101 ASP A C 1
ATOM 828 O O . ASP A 1 101 ? -27.457 -1.396 13.250 1.00 94.44 101 ASP A O 1
ATOM 832 N N . TYR A 1 102 ? -25.547 -1.509 14.425 1.00 94.12 102 TYR A N 1
ATOM 833 C CA . TYR A 1 102 ? -25.287 -2.912 14.106 1.00 94.12 102 TYR A CA 1
ATOM 834 C C . TYR A 1 102 ? -26.343 -3.847 14.710 1.00 94.12 102 TYR A C 1
ATOM 836 O O . TYR A 1 102 ? -26.868 -4.698 13.990 1.00 94.12 102 TYR A O 1
ATOM 844 N N . GLU A 1 103 ? -26.694 -3.689 15.990 1.00 93.12 103 GLU A N 1
ATOM 845 C CA . GLU A 1 103 ? -27.704 -4.545 16.625 1.00 93.12 103 GLU A CA 1
ATOM 846 C C . GLU A 1 103 ? -29.082 -4.350 15.983 1.00 93.12 103 GLU A C 1
ATOM 848 O O . GLU A 1 103 ? -29.740 -5.337 15.663 1.00 93.12 103 GLU A O 1
ATOM 853 N N . ASN A 1 104 ? -29.466 -3.109 15.665 1.00 95.81 104 ASN A N 1
ATOM 854 C CA . ASN A 1 104 ? -30.707 -2.828 14.939 1.00 95.81 104 ASN A CA 1
ATOM 855 C C . ASN A 1 104 ? -30.742 -3.558 13.585 1.00 95.81 104 ASN A C 1
ATOM 857 O O . ASN A 1 104 ? -31.710 -4.251 13.272 1.00 95.81 104 ASN A O 1
ATOM 861 N N . SER A 1 105 ? -29.655 -3.486 12.806 1.00 92.69 105 SER A N 1
ATOM 862 C CA . SER A 1 105 ? -29.570 -4.189 11.516 1.00 92.69 105 SER A CA 1
ATOM 863 C C . SER A 1 105 ? -29.630 -5.717 11.664 1.00 92.69 105 SER A C 1
ATOM 865 O O . SER A 1 105 ? -30.214 -6.422 10.835 1.00 92.69 105 SER A O 1
ATOM 867 N N . ARG A 1 106 ? -29.061 -6.251 12.750 1.00 96.12 106 ARG A N 1
ATOM 868 C CA . ARG A 1 106 ? -29.092 -7.678 13.074 1.00 96.12 106 ARG A CA 1
ATOM 869 C C . ARG A 1 106 ? -30.504 -8.131 13.441 1.00 96.12 106 ARG A C 1
ATOM 871 O O . ARG A 1 106 ? -30.936 -9.184 12.968 1.00 96.12 106 ARG A O 1
ATOM 878 N N . GLU A 1 107 ? -31.218 -7.359 14.255 1.00 95.62 107 GLU A N 1
ATOM 879 C CA . GLU A 1 107 ? -32.610 -7.632 14.621 1.00 95.62 107 GLU A CA 1
ATOM 880 C C . GLU A 1 107 ? -33.527 -7.619 13.392 1.00 95.62 107 GLU A C 1
ATOM 882 O O . GLU A 1 107 ? -34.325 -8.545 13.213 1.00 95.62 107 GLU A O 1
ATOM 887 N N . GLU A 1 108 ? -33.364 -6.639 12.500 1.00 95.50 108 GLU A N 1
ATOM 888 C CA . GLU A 1 108 ? -34.105 -6.559 11.237 1.00 95.50 108 GLU A CA 1
ATOM 889 C C . GLU A 1 108 ? -33.860 -7.787 10.353 1.00 95.50 108 GLU A C 1
ATOM 891 O O . GLU A 1 108 ? -34.817 -8.422 9.898 1.00 95.50 108 GLU A O 1
ATOM 896 N N . TYR A 1 109 ? -32.596 -8.190 10.180 1.00 94.19 109 TYR A N 1
ATOM 897 C CA . TYR A 1 109 ? -32.240 -9.384 9.410 1.00 94.19 109 TYR A CA 1
ATOM 898 C C . TYR A 1 109 ? -32.852 -10.661 10.004 1.00 94.19 109 TYR A C 1
ATOM 900 O O . TYR A 1 109 ? -33.378 -11.511 9.278 1.00 94.19 109 TYR A O 1
ATOM 908 N N . VAL A 1 110 ? -32.816 -10.815 11.332 1.00 95.38 110 VAL A N 1
ATOM 909 C CA . VAL A 1 110 ? -33.432 -11.964 12.014 1.00 95.38 110 VAL A CA 1
ATOM 910 C C . VAL A 1 110 ? -34.948 -11.962 11.812 1.00 95.38 110 VAL A C 1
ATOM 912 O O . VAL A 1 110 ? -35.524 -13.008 11.493 1.00 95.38 110 VAL A O 1
ATOM 915 N N . ALA A 1 111 ? -35.595 -10.803 11.948 1.00 94.19 111 ALA A N 1
ATOM 916 C CA . ALA A 1 111 ? -37.028 -10.656 11.742 1.00 94.19 111 ALA A CA 1
ATOM 917 C C . ALA A 1 111 ? -37.425 -10.990 10.297 1.00 94.19 111 ALA A C 1
ATOM 919 O O . ALA A 1 111 ? -38.354 -11.772 10.085 1.00 94.19 111 ALA A O 1
ATOM 920 N N . GLU A 1 112 ? -36.710 -10.472 9.301 1.00 92.88 112 GLU A N 1
ATOM 921 C CA . GLU A 1 112 ? -36.970 -10.757 7.890 1.00 92.88 112 GLU A CA 1
ATOM 922 C C . GLU A 1 112 ? -36.760 -12.237 7.558 1.00 92.88 112 GLU A C 1
ATOM 924 O O . GLU A 1 112 ? -37.644 -12.876 6.984 1.00 92.88 112 GLU A O 1
ATOM 929 N N . LYS A 1 113 ? -35.652 -12.830 8.012 1.00 93.06 113 LYS A N 1
ATOM 930 C CA . LYS A 1 113 ? -35.375 -14.257 7.819 1.00 93.06 113 LYS A CA 1
ATOM 931 C C . LYS A 1 113 ? -36.438 -15.139 8.470 1.00 93.06 113 LYS A C 1
ATOM 933 O O . LYS A 1 113 ? -36.800 -16.178 7.920 1.00 93.06 113 LYS A O 1
ATOM 938 N N . SER A 1 114 ? -36.957 -14.743 9.634 1.00 90.06 114 SER A N 1
ATOM 939 C CA . SER A 1 114 ? -38.056 -15.460 10.290 1.00 90.06 114 SER A CA 1
ATOM 940 C C . SER A 1 114 ? -39.352 -15.381 9.475 1.00 90.06 114 SER A C 1
ATOM 942 O O . SER A 1 114 ? -40.015 -16.402 9.295 1.00 90.06 114 SER A O 1
ATOM 944 N N . LYS A 1 115 ? -39.668 -14.213 8.896 1.00 88.94 115 LYS A N 1
ATOM 945 C CA . LYS A 1 115 ? -40.825 -14.024 8.009 1.00 88.94 115 LYS A CA 1
ATOM 946 C C . LYS A 1 115 ? -40.691 -14.860 6.738 1.00 88.94 115 LYS A C 1
ATOM 948 O O . LYS A 1 115 ? -41.640 -15.552 6.385 1.00 88.94 115 LYS A O 1
ATOM 953 N N . GLN A 1 116 ? -39.519 -14.859 6.101 1.00 86.50 116 GLN A N 1
ATOM 954 C CA . GLN A 1 116 ? -39.250 -15.678 4.914 1.00 86.50 116 GLN A CA 1
ATOM 955 C C . GLN A 1 116 ? -39.428 -17.170 5.212 1.00 86.50 116 GLN A C 1
ATOM 957 O O . GLN A 1 116 ? -40.178 -17.839 4.513 1.00 86.50 116 GLN A O 1
ATOM 962 N N . LYS A 1 117 ? -38.870 -17.676 6.322 1.00 82.38 117 LYS A N 1
ATOM 963 C CA . LYS A 1 117 ? -39.078 -19.074 6.741 1.00 82.38 117 LYS A CA 1
ATOM 964 C C . LYS A 1 117 ? -40.554 -19.431 6.942 1.00 82.38 117 LYS A C 1
ATOM 966 O O . LYS A 1 117 ? -40.955 -20.547 6.622 1.00 82.38 117 LYS A O 1
ATOM 971 N N . ILE A 1 118 ? -41.358 -18.518 7.495 1.00 77.88 118 ILE A N 1
ATOM 972 C CA . ILE A 1 118 ? -42.802 -18.736 7.667 1.00 77.88 118 ILE A CA 1
ATOM 973 C C . ILE A 1 118 ? -43.497 -18.803 6.301 1.00 77.88 118 ILE A C 1
ATOM 975 O O . ILE A 1 118 ? -44.304 -19.707 6.086 1.00 77.88 118 ILE A O 1
ATOM 979 N N . LEU A 1 119 ? -43.170 -17.886 5.383 1.00 76.50 119 LEU A N 1
ATOM 980 C CA . LEU A 1 119 ? -43.730 -17.863 4.029 1.00 76.50 119 LEU A CA 1
ATOM 981 C C . LEU A 1 119 ? -43.351 -19.120 3.235 1.00 76.50 119 LEU A C 1
ATOM 983 O O . LEU A 1 119 ? -44.235 -19.755 2.666 1.00 76.50 119 LEU A O 1
ATOM 987 N N . ASP A 1 120 ? -42.083 -19.533 3.269 1.00 74.94 120 ASP A N 1
ATOM 988 C CA . ASP A 1 120 ? -41.601 -20.749 2.602 1.00 74.94 120 ASP A CA 1
ATOM 989 C C . ASP A 1 120 ? -42.308 -21.999 3.141 1.00 74.94 120 ASP A C 1
ATOM 991 O O . ASP A 1 120 ? -42.751 -22.859 2.377 1.00 74.94 120 ASP A O 1
ATOM 995 N N . ARG A 1 121 ? -42.489 -22.083 4.467 1.00 70.50 121 ARG A N 1
ATOM 996 C CA . ARG A 1 121 ? -43.204 -23.192 5.113 1.00 70.50 121 ARG A CA 1
ATOM 997 C C . ARG A 1 121 ? -44.674 -23.253 4.691 1.00 70.50 121 ARG A C 1
ATOM 999 O O . ARG A 1 121 ? -45.193 -24.347 4.467 1.00 70.50 121 ARG A O 1
ATOM 1006 N N . GLN A 1 122 ? -45.338 -22.099 4.589 1.00 70.25 122 GLN A N 1
ATOM 1007 C CA . GLN A 1 122 ? -46.724 -22.005 4.123 1.00 70.25 122 GLN A CA 1
ATOM 1008 C C . GLN A 1 122 ? -46.848 -22.377 2.641 1.00 70.25 122 GLN A C 1
ATOM 1010 O O . GLN A 1 122 ? -47.740 -23.146 2.288 1.00 70.25 122 GLN A O 1
ATOM 1015 N N . ALA A 1 123 ? -45.939 -21.887 1.792 1.00 71.62 123 ALA A N 1
ATOM 1016 C CA . ALA A 1 123 ? -45.925 -22.174 0.359 1.00 71.62 123 ALA A CA 1
ATOM 1017 C C . ALA A 1 123 ? -45.689 -23.663 0.057 1.00 71.62 123 ALA A C 1
ATOM 1019 O O . ALA A 1 123 ? -46.287 -24.210 -0.866 1.00 71.62 123 ALA A O 1
ATOM 1020 N N . ALA A 1 124 ? -44.864 -24.338 0.858 1.00 72.00 124 ALA A N 1
ATOM 1021 C CA . ALA A 1 124 ? -44.586 -25.765 0.715 1.00 72.00 124 ALA A CA 1
ATOM 1022 C C . ALA A 1 124 ? -45.562 -26.680 1.490 1.00 72.00 124 ALA A C 1
ATOM 1024 O O . ALA A 1 124 ? -45.320 -27.883 1.577 1.00 72.00 124 ALA A O 1
ATOM 1025 N N . HIS A 1 125 ? -46.667 -26.141 2.032 1.00 71.88 125 HIS A N 1
ATOM 1026 C CA . HIS A 1 125 ? -47.700 -26.895 2.762 1.00 71.88 125 HIS A CA 1
ATOM 1027 C C . HIS A 1 125 ? -47.146 -27.834 3.854 1.00 71.88 125 HIS A C 1
ATOM 1029 O O . HIS A 1 125 ? -47.715 -28.896 4.119 1.00 71.88 125 HIS A O 1
ATOM 1035 N N . LEU A 1 126 ? -46.032 -27.469 4.499 1.00 72.44 126 LEU A N 1
ATOM 1036 C CA . LEU A 1 126 ? -45.443 -28.321 5.530 1.00 72.44 126 LEU A CA 1
ATOM 1037 C C . LEU A 1 126 ? -46.322 -28.320 6.793 1.00 72.44 126 LEU A C 1
ATOM 1039 O O . LEU A 1 126 ? -46.792 -27.253 7.204 1.00 72.44 126 LEU A O 1
ATOM 1043 N N . PRO A 1 127 ? -46.514 -29.484 7.445 1.00 71.50 127 PRO A N 1
ATOM 1044 C CA . PRO A 1 127 ? -47.267 -29.571 8.692 1.00 71.50 127 PRO A CA 1
ATOM 1045 C C . PRO A 1 127 ? -46.652 -28.668 9.767 1.00 71.50 127 PRO A C 1
ATOM 1047 O O . PRO A 1 127 ? -45.449 -28.383 9.761 1.00 71.50 127 PRO A O 1
ATOM 1050 N N . SER A 1 128 ? -47.492 -28.167 10.677 1.00 75.00 128 SER A N 1
ATOM 1051 C CA . SER A 1 128 ? -47.043 -27.294 11.763 1.00 75.00 128 SER A CA 1
ATOM 1052 C C . SER A 1 128 ? -46.181 -28.072 12.767 1.00 75.00 128 SER A C 1
ATOM 1054 O O . SER A 1 128 ? -46.277 -29.292 12.863 1.00 75.00 128 SER A O 1
ATOM 1056 N N . GLU A 1 129 ? -45.328 -27.379 13.522 1.00 71.75 129 GLU A N 1
ATOM 1057 C CA . GLU A 1 129 ? -44.457 -28.025 14.517 1.00 71.75 129 GLU A CA 1
ATOM 1058 C C . GLU A 1 129 ? -45.298 -28.670 15.626 1.00 71.75 129 GLU A C 1
ATOM 1060 O O . GLU A 1 129 ? -44.976 -29.749 16.109 1.00 71.75 129 GLU A O 1
ATOM 1065 N N . ALA A 1 130 ? -46.445 -28.065 15.951 1.00 75.25 130 ALA A N 1
ATOM 1066 C CA . ALA A 1 130 ? -47.424 -28.639 16.868 1.00 75.25 130 ALA A CA 1
ATOM 1067 C C . ALA A 1 130 ? -48.009 -29.963 16.349 1.00 75.25 130 ALA A C 1
ATOM 1069 O O . ALA A 1 130 ? -48.250 -30.882 17.134 1.00 75.25 130 ALA A O 1
ATOM 1070 N N . THR A 1 131 ? -48.166 -30.084 15.030 1.00 77.88 131 THR A N 1
ATOM 1071 C CA . THR A 1 131 ? -48.654 -31.300 14.378 1.00 77.88 131 THR A CA 1
ATOM 1072 C C . THR A 1 131 ? -47.578 -32.388 14.356 1.00 77.88 131 THR A C 1
ATOM 1074 O O . THR A 1 131 ? -47.881 -33.539 14.649 1.00 77.88 131 THR A O 1
ATOM 1077 N N . GLU A 1 132 ? -46.315 -32.042 14.084 1.00 74.31 132 GLU A N 1
ATOM 1078 C CA . GLU A 1 132 ? -45.185 -32.987 14.146 1.00 74.31 132 GLU A CA 1
ATOM 1079 C C . GLU A 1 132 ? -44.958 -33.523 15.567 1.00 74.31 132 GLU A C 1
ATOM 1081 O O . GLU A 1 132 ? -44.770 -34.722 15.768 1.00 74.31 132 GLU A O 1
ATOM 1086 N N . LEU A 1 133 ? -45.034 -32.646 16.569 1.00 76.88 133 LEU A N 1
ATOM 1087 C CA . LEU A 1 133 ? -44.879 -33.010 17.977 1.00 76.88 133 LEU A CA 1
ATOM 1088 C C . LEU A 1 133 ? -46.117 -33.716 18.561 1.00 76.88 133 LEU A C 1
ATOM 1090 O O . LEU A 1 133 ? -46.118 -34.053 19.748 1.00 76.88 133 LEU A O 1
ATOM 1094 N N . GLY A 1 134 ? -47.176 -33.920 17.767 1.00 75.19 134 GLY A N 1
ATOM 1095 C CA . GLY A 1 134 ? -48.426 -34.538 18.212 1.00 75.19 134 GLY A CA 1
ATOM 1096 C C . GLY A 1 134 ? -49.115 -33.762 19.339 1.00 75.19 134 GLY A C 1
ATOM 1097 O O . GLY A 1 134 ? -49.879 -34.340 20.108 1.00 75.19 134 GLY A O 1
ATOM 1098 N N . LEU A 1 135 ? -48.835 -32.460 19.472 1.00 77.25 135 LEU A N 1
ATOM 1099 C CA . LEU A 1 135 ? -49.452 -31.592 20.480 1.00 77.25 135 LEU A CA 1
ATOM 1100 C C . LEU A 1 135 ? -50.925 -31.321 20.158 1.00 77.25 135 LEU A C 1
ATOM 1102 O O . LEU A 1 135 ? -51.730 -31.136 21.071 1.00 77.25 135 LEU A O 1
ATOM 1106 N N . ASP A 1 136 ? -51.271 -31.347 18.870 1.00 78.62 136 ASP A N 1
ATOM 1107 C CA . ASP A 1 136 ? -52.651 -31.251 18.387 1.00 78.62 136 ASP A CA 1
ATOM 1108 C C . ASP A 1 136 ? -53.451 -32.537 18.681 1.00 78.62 136 ASP A C 1
ATOM 1110 O O . ASP A 1 136 ? -54.685 -32.521 18.739 1.00 78.62 136 ASP A O 1
ATOM 1114 N N . GLU A 1 137 ? -52.765 -33.664 18.904 1.00 76.94 137 GLU A N 1
ATOM 1115 C CA . GLU A 1 137 ? -53.400 -34.933 19.237 1.00 76.94 137 GLU A CA 1
ATOM 1116 C C . GLU A 1 137 ? -53.738 -34.984 20.731 1.00 76.94 137 GLU A C 1
ATOM 1118 O O . GLU A 1 137 ? -52.884 -35.105 21.615 1.00 76.94 137 GLU A O 1
ATOM 1123 N N . LEU A 1 138 ? -55.035 -34.942 21.041 1.00 74.06 138 LEU A N 1
ATOM 1124 C CA . LEU A 1 138 ? -55.516 -35.175 22.398 1.00 74.06 138 LEU A CA 1
ATOM 1125 C C . LEU A 1 138 ? -55.180 -36.610 22.819 1.00 74.06 138 LEU A C 1
ATOM 1127 O O . LEU A 1 138 ? -55.893 -37.559 22.486 1.00 74.06 138 LEU A O 1
ATOM 1131 N N . ARG A 1 139 ? -54.103 -36.760 23.599 1.00 74.69 139 ARG A N 1
ATOM 1132 C CA . ARG A 1 139 ? -53.694 -38.046 24.173 1.00 74.69 139 ARG A CA 1
ATOM 1133 C C . ARG A 1 139 ? -54.900 -38.694 24.866 1.00 74.69 139 ARG A C 1
ATOM 1135 O O . ARG A 1 139 ? -55.542 -38.029 25.690 1.00 74.69 139 ARG A O 1
ATOM 1142 N N . PRO A 1 140 ? -55.223 -39.970 24.580 1.00 76.06 140 PRO A N 1
ATOM 1143 C CA . PRO A 1 140 ? -56.400 -40.615 25.141 1.00 76.06 140 PRO A CA 1
ATOM 1144 C C . PRO A 1 140 ? -56.336 -40.555 26.667 1.00 76.06 140 PRO A C 1
ATOM 1146 O O . PRO A 1 140 ? -55.457 -41.143 27.304 1.00 76.06 140 PRO A O 1
ATOM 1149 N N . ARG A 1 141 ? -57.258 -39.791 27.262 1.00 72.19 141 ARG A N 1
ATOM 1150 C CA . ARG A 1 141 ? -57.377 -39.687 28.715 1.00 72.19 141 ARG A CA 1
ATOM 1151 C C . ARG A 1 141 ? -57.761 -41.063 29.243 1.00 72.19 141 ARG A C 1
ATOM 1153 O O . ARG A 1 141 ? -58.789 -41.616 28.860 1.00 72.19 141 ARG A O 1
ATOM 1160 N N . TYR A 1 142 ? -56.914 -41.622 30.103 1.00 70.38 142 TYR A N 1
ATOM 1161 C CA . TYR A 1 142 ? -57.166 -42.922 30.714 1.00 70.38 142 TYR A CA 1
ATOM 1162 C C . TYR A 1 142 ? -58.490 -42.862 31.481 1.00 70.38 142 TYR A C 1
ATOM 1164 O O . TYR A 1 142 ? -58.664 -42.013 32.354 1.00 70.38 142 TYR A O 1
ATOM 1172 N N . ASP A 1 143 ? -59.427 -43.753 31.159 1.00 71.44 143 ASP A N 1
ATOM 1173 C CA . ASP A 1 143 ? -60.702 -43.822 31.867 1.00 71.44 143 ASP A CA 1
ATOM 1174 C C . ASP A 1 143 ? -60.444 -44.317 33.298 1.00 71.44 143 ASP A C 1
ATOM 1176 O O . ASP A 1 143 ? -60.188 -45.502 33.542 1.00 71.44 143 ASP A O 1
ATOM 1180 N N . TYR A 1 144 ? -60.456 -43.388 34.257 1.00 68.75 144 TYR A N 1
ATOM 1181 C CA . TYR A 1 144 ? -60.148 -43.650 35.664 1.00 68.75 144 TYR A CA 1
ATOM 1182 C C . TYR A 1 144 ? -61.037 -44.744 36.273 1.00 68.75 144 TYR A C 1
ATOM 1184 O O . TYR A 1 144 ? -60.609 -45.426 37.207 1.00 68.75 144 TYR A O 1
ATOM 1192 N N . ARG A 1 145 ? -62.233 -44.984 35.714 1.00 67.25 145 ARG A N 1
ATOM 1193 C CA . ARG A 1 145 ? -63.131 -46.063 36.153 1.00 67.25 145 ARG A CA 1
ATOM 1194 C C . ARG A 1 145 ? -62.557 -47.448 35.868 1.00 67.25 145 ARG A C 1
ATOM 1196 O O . ARG A 1 145 ? -62.696 -48.349 36.690 1.00 67.25 145 ARG A O 1
ATOM 1203 N N . LYS A 1 146 ? -61.846 -47.615 34.750 1.00 69.69 146 LYS A N 1
ATOM 1204 C CA . LYS A 1 146 ? -61.217 -48.894 34.384 1.00 69.69 146 LYS A CA 1
ATOM 1205 C C . LYS A 1 146 ? -60.025 -49.214 35.283 1.00 69.69 146 LYS A C 1
ATOM 1207 O O . LYS A 1 146 ? -59.799 -50.372 35.607 1.00 69.69 146 LYS A O 1
ATOM 1212 N N . ARG A 1 147 ? -59.300 -48.197 35.758 1.00 65.19 147 ARG A N 1
ATOM 1213 C CA . ARG A 1 147 ? -58.181 -48.366 36.701 1.00 65.19 147 ARG A CA 1
ATOM 1214 C C . ARG A 1 147 ? -58.641 -48.906 38.067 1.00 65.19 147 ARG A C 1
ATOM 1216 O O . ARG A 1 147 ? -57.931 -49.716 38.655 1.00 65.19 147 ARG A O 1
ATOM 1223 N N . ALA A 1 148 ? -59.833 -48.523 38.528 1.00 64.19 148 ALA A N 1
ATOM 1224 C CA . ALA A 1 148 ? -60.412 -49.057 39.762 1.00 64.19 148 ALA A CA 1
ATOM 1225 C C . ALA A 1 148 ? -60.766 -50.555 39.658 1.00 64.19 148 ALA A C 1
ATOM 1227 O O . ALA A 1 148 ? -60.645 -51.275 40.645 1.00 64.19 148 ALA A O 1
ATOM 1228 N N . MET A 1 149 ? -61.144 -51.044 38.467 1.00 62.81 149 MET A N 1
ATOM 1229 C CA . MET A 1 149 ? -61.478 -52.463 38.262 1.00 62.81 149 MET A CA 1
ATOM 1230 C C . MET A 1 149 ? -60.257 -53.394 38.284 1.00 62.81 149 MET A C 1
ATOM 1232 O O . MET A 1 149 ? -60.389 -54.548 38.672 1.00 62.81 149 MET A O 1
ATOM 1236 N N . TYR A 1 150 ? -59.065 -52.894 37.944 1.00 64.25 150 TYR A N 1
ATOM 1237 C CA . TYR A 1 150 ? -57.807 -53.656 37.997 1.00 64.25 150 TYR A CA 1
ATOM 1238 C C . TYR A 1 150 ? -57.023 -53.446 39.309 1.00 64.25 150 TYR A C 1
ATOM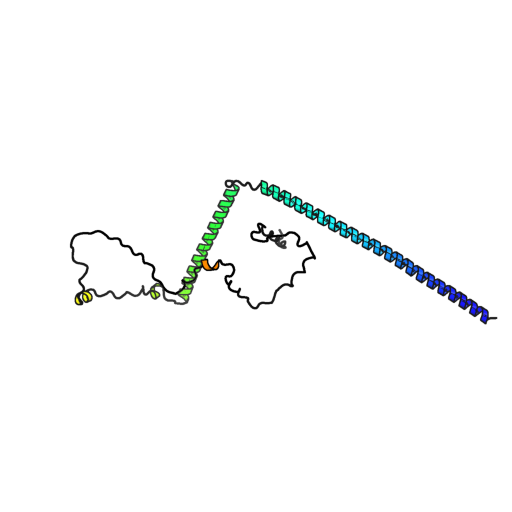 1240 O O . TYR A 1 150 ? -55.806 -53.603 39.348 1.00 64.25 150 TYR A O 1
ATOM 1248 N N . GLY A 1 151 ? -57.710 -53.075 40.396 1.00 61.53 151 GLY A N 1
ATOM 1249 C CA . GLY A 1 151 ? -57.148 -53.083 41.752 1.00 61.53 151 GLY A CA 1
ATOM 1250 C C . GLY A 1 151 ? -56.277 -51.881 42.134 1.00 61.53 151 GLY A C 1
ATOM 1251 O O . GLY A 1 151 ? -55.747 -51.841 43.244 1.00 61.53 151 GLY A O 1
ATOM 1252 N N . ALA A 1 152 ? -56.139 -50.868 41.275 1.00 63.84 152 ALA A N 1
ATOM 1253 C CA . ALA A 1 152 ? -55.398 -49.664 41.634 1.00 63.84 152 ALA A CA 1
ATOM 1254 C C . ALA A 1 152 ? -56.259 -48.741 42.515 1.00 63.84 152 ALA A C 1
ATOM 1256 O O . ALA A 1 152 ? -57.245 -48.154 42.065 1.00 63.84 152 ALA A O 1
ATOM 1257 N N . GLN A 1 153 ? -55.859 -48.597 43.781 1.00 62.34 153 GLN A N 1
ATOM 1258 C CA . GLN A 1 153 ? -56.466 -47.671 44.739 1.00 62.34 153 GLN A CA 1
ATOM 1259 C C . GLN A 1 153 ? -56.373 -46.226 44.216 1.00 62.34 153 GLN A C 1
ATOM 1261 O O . GLN A 1 153 ? -55.295 -45.747 43.852 1.00 62.34 153 GLN A O 1
ATOM 1266 N N . SER A 1 154 ? -57.509 -45.525 44.190 1.00 60.19 154 SER A N 1
ATOM 1267 C CA . SER A 1 154 ? -57.575 -44.082 43.937 1.00 60.19 154 SER A CA 1
ATOM 1268 C C . SER A 1 154 ? -56.664 -43.346 44.926 1.00 60.19 154 SER A C 1
ATOM 1270 O O . SER A 1 154 ? -56.947 -43.307 46.121 1.00 60.19 154 SER A O 1
ATOM 1272 N N . LYS A 1 155 ? -55.561 -42.758 44.441 1.00 62.22 155 LYS A N 1
ATOM 1273 C CA . LYS A 1 155 ? -54.605 -41.994 45.268 1.00 62.22 155 LYS A CA 1
ATOM 1274 C C . LYS A 1 155 ? -55.169 -40.679 45.823 1.00 62.22 155 LYS A C 1
ATOM 1276 O O . LYS A 1 155 ? -54.498 -40.034 46.620 1.00 62.22 155 LYS A O 1
ATOM 1281 N N . PHE A 1 156 ? -56.387 -40.292 45.452 1.00 62.00 156 PHE A N 1
ATOM 1282 C CA . PHE A 1 156 ? -57.054 -39.120 46.008 1.00 62.00 156 PHE A CA 1
ATOM 1283 C C . PHE A 1 156 ? -58.263 -39.577 46.817 1.00 62.00 156 PHE A C 1
ATOM 1285 O O . PHE A 1 156 ? -59.288 -39.959 46.252 1.00 62.00 156 PHE A O 1
ATOM 1292 N N . GLY A 1 157 ? -58.116 -39.583 48.144 1.00 57.94 157 GLY A N 1
ATOM 1293 C CA . GLY A 1 157 ? -59.241 -39.854 49.040 1.00 57.94 157 GLY A CA 1
ATOM 1294 C C . GLY A 1 157 ? -58.939 -40.416 50.428 1.00 57.94 157 GLY A C 1
ATOM 1295 O O . GLY A 1 157 ? -59.850 -40.977 51.027 1.00 57.94 157 GLY A O 1
ATOM 1296 N N . ARG A 1 158 ? -57.721 -40.297 50.977 1.00 47.50 158 ARG A N 1
ATOM 1297 C CA . ARG A 1 158 ? -57.494 -40.578 52.408 1.00 47.50 158 ARG A CA 1
ATOM 1298 C C . ARG A 1 158 ? -56.780 -39.409 53.094 1.00 47.50 158 ARG A C 1
ATOM 1300 O O . ARG A 1 158 ? -55.599 -39.206 52.826 1.00 47.50 158 ARG A O 1
ATOM 1307 N N . PRO A 1 159 ? -57.459 -38.641 53.966 1.00 52.22 159 PRO A N 1
ATOM 1308 C CA . PRO A 1 159 ? -56.807 -37.660 54.817 1.00 52.22 159 P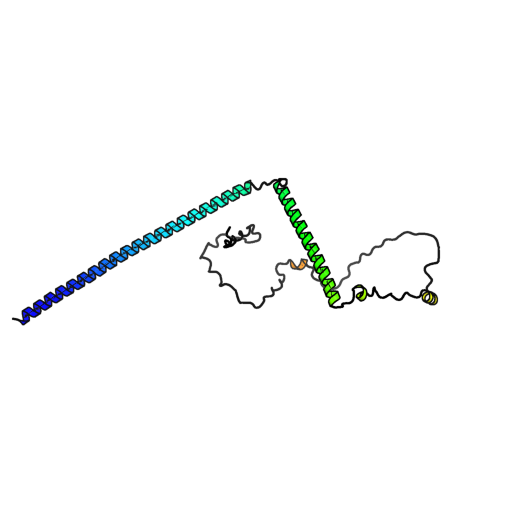RO A CA 1
ATOM 1309 C C . PRO A 1 159 ? -56.253 -38.379 56.052 1.00 52.22 159 PRO A C 1
ATOM 1311 O O . PRO A 1 159 ? -57.010 -38.865 56.887 1.00 52.22 159 PRO A O 1
ATOM 1314 N N . SER A 1 160 ? -54.930 -38.479 56.171 1.00 40.28 160 SER A N 1
ATOM 1315 C CA . SER A 1 160 ? -54.279 -38.934 57.402 1.00 40.28 160 SER A CA 1
ATOM 1316 C C . SER A 1 160 ? -52.944 -38.212 57.573 1.00 40.28 160 SER A C 1
ATOM 1318 O O . SER A 1 160 ? -51.951 -38.535 56.938 1.00 40.28 160 SER A O 1
ATOM 1320 N N . SER A 1 161 ? -53.005 -37.156 58.384 1.00 43.34 161 SER A N 1
ATOM 1321 C CA . SER A 1 161 ? -52.067 -36.817 59.462 1.00 43.34 161 SER A CA 1
ATOM 1322 C C . SER A 1 161 ? -50.585 -37.234 59.344 1.00 43.34 161 SER A C 1
ATOM 1324 O O . SER A 1 161 ? -50.238 -38.383 59.609 1.00 43.34 161 SER A O 1
ATOM 1326 N N . SER A 1 162 ? -49.746 -36.199 59.204 1.00 41.91 162 SER A N 1
ATOM 1327 C CA . SER A 1 162 ? -48.478 -35.974 59.934 1.00 41.91 162 SER A CA 1
ATOM 1328 C C . SER A 1 162 ? -47.128 -36.322 59.266 1.00 41.91 162 SER A C 1
ATOM 1330 O O . SER A 1 162 ? -47.067 -37.199 58.409 1.00 41.91 162 SER A O 1
ATOM 1332 N N . PRO A 1 163 ? -46.046 -35.585 59.629 1.00 59.66 163 PRO A N 1
ATOM 1333 C CA . PRO A 1 163 ? -44.887 -35.300 58.773 1.00 59.66 163 PRO A CA 1
ATOM 1334 C C . PRO A 1 163 ? -43.566 -35.944 59.253 1.00 59.66 163 PRO A C 1
ATOM 1336 O O . PRO A 1 163 ? -43.361 -36.135 60.448 1.00 59.66 163 PRO A O 1
ATOM 1339 N N . SER A 1 164 ? -42.621 -36.187 58.340 1.00 39.84 164 SER A N 1
ATOM 1340 C CA . SER A 1 164 ? -41.196 -36.437 58.644 1.00 39.84 164 SER A CA 1
ATOM 1341 C C . SER A 1 164 ? -40.369 -36.203 57.367 1.00 39.84 164 SER A C 1
ATOM 1343 O O . SER A 1 164 ? -40.687 -36.724 56.304 1.00 39.84 164 SER A O 1
ATOM 1345 N N . SER A 1 165 ? -39.567 -35.134 57.324 1.00 44.12 165 SER A N 1
ATOM 1346 C CA . SER A 1 165 ? -38.119 -35.078 57.616 1.00 44.12 165 SER A CA 1
ATOM 1347 C C . SER A 1 165 ? -37.258 -35.887 56.638 1.00 44.12 165 SER A C 1
ATOM 1349 O O . SER A 1 165 ? -37.428 -37.094 56.498 1.00 44.12 165 SER A O 1
ATOM 1351 N N . GLY A 1 166 ? -36.342 -35.181 55.970 1.00 46.38 166 GLY A N 1
ATOM 1352 C CA . GLY A 1 166 ? -35.588 -35.659 54.817 1.00 46.38 166 GLY A CA 1
ATOM 1353 C C . GLY A 1 166 ? -34.480 -36.667 55.103 1.00 46.38 166 GLY A C 1
ATOM 1354 O O . GLY A 1 166 ? -34.228 -37.061 56.238 1.00 46.38 166 GLY A O 1
ATOM 1355 N N . SER A 1 167 ? -33.792 -37.053 54.030 1.00 40.66 167 SER A N 1
ATOM 1356 C CA . SER A 1 167 ? -32.503 -37.728 54.095 1.00 40.66 167 SER A CA 1
ATOM 1357 C C . SER A 1 167 ? -31.727 -37.526 52.795 1.00 40.66 167 SER A C 1
ATOM 1359 O O . SER A 1 167 ? -32.243 -37.714 51.695 1.00 40.66 167 SER A O 1
ATOM 1361 N N . SER A 1 168 ? -30.487 -37.091 52.979 1.00 49.06 168 SER A N 1
ATOM 1362 C CA . SER A 1 168 ? -29.389 -36.963 52.032 1.00 49.06 168 SER A CA 1
ATOM 1363 C C . SER A 1 168 ? -28.685 -38.303 51.803 1.00 49.06 168 SER A C 1
ATOM 1365 O O . SER A 1 168 ? -28.413 -39.029 52.756 1.00 49.06 168 SER A O 1
ATOM 1367 N N . SER A 1 169 ? -28.299 -38.593 50.564 1.00 43.25 169 SER A N 1
ATOM 1368 C CA . SER A 1 169 ? -27.214 -39.517 50.176 1.00 43.25 169 SER A CA 1
ATOM 1369 C C . SER A 1 169 ? -27.015 -39.324 48.664 1.00 43.25 169 SER A C 1
ATOM 1371 O O . SER A 1 169 ? -27.988 -39.298 47.923 1.00 43.25 169 SER A O 1
ATOM 1373 N N . GLY A 1 170 ? -25.835 -39.017 48.125 1.00 43.69 170 GLY A N 1
ATOM 1374 C CA . GLY A 1 170 ? -24.525 -39.572 48.446 1.00 43.69 170 GLY A CA 1
ATOM 1375 C C . GLY A 1 170 ? -24.258 -40.704 47.453 1.00 43.69 170 GLY A C 1
ATOM 1376 O O . GLY A 1 170 ? -24.762 -41.802 47.647 1.00 43.69 170 GLY A O 1
ATOM 1377 N N . GLY A 1 171 ? -23.520 -40.426 46.376 1.00 41.00 171 GLY A N 1
ATOM 1378 C CA . GLY A 1 171 ? -23.275 -41.397 45.306 1.00 41.00 171 GLY A CA 1
ATOM 1379 C C . GLY A 1 171 ? -22.006 -41.084 44.525 1.00 41.00 171 GLY A C 1
ATOM 1380 O O . GLY A 1 171 ? -22.072 -40.645 43.383 1.00 41.00 171 GLY A O 1
ATOM 1381 N N . GLY A 1 172 ? -20.858 -41.277 45.174 1.00 47.50 172 GLY A N 1
ATOM 1382 C CA . GLY A 1 172 ? -19.578 -41.435 44.496 1.00 47.50 172 GLY A CA 1
ATOM 1383 C C . GLY A 1 172 ? -19.395 -42.893 44.081 1.00 47.50 172 GLY A C 1
ATOM 1384 O O . GLY A 1 172 ? -19.575 -43.796 44.894 1.00 47.50 172 GLY A O 1
ATOM 1385 N N . PHE A 1 173 ? -19.005 -43.104 42.830 1.00 45.06 173 PHE A N 1
ATOM 1386 C CA . PHE A 1 173 ? -18.437 -44.350 42.321 1.00 45.06 173 PHE A CA 1
ATOM 1387 C C . PHE A 1 173 ? -17.224 -43.916 41.482 1.00 45.06 173 PHE A C 1
ATOM 1389 O O . PHE A 1 173 ? -17.351 -43.029 40.649 1.00 45.06 173 PHE A O 1
ATOM 1396 N N . GLY A 1 174 ? -15.997 -44.380 41.697 1.00 42.19 174 GLY A N 1
ATOM 1397 C CA . GLY A 1 174 ? -15.600 -45.665 42.254 1.00 42.19 174 GLY A CA 1
ATOM 1398 C C . GLY A 1 174 ? -14.967 -46.488 41.138 1.00 42.19 174 GLY A C 1
ATOM 1399 O O . GLY A 1 174 ? -15.662 -47.206 40.433 1.00 42.19 174 GLY A O 1
ATOM 1400 N N . SER A 1 175 ? -13.655 -46.301 40.993 1.00 48.62 175 SER A N 1
ATOM 1401 C CA . SER A 1 175 ? -12.675 -47.076 40.225 1.00 48.62 175 SER A CA 1
ATOM 1402 C C . SER A 1 175 ? -13.048 -48.545 39.960 1.00 48.62 175 SER A C 1
ATOM 1404 O O . SER A 1 175 ? -13.321 -49.300 40.893 1.00 48.62 175 SER A O 1
ATOM 1406 N N . GLY A 1 176 ? -12.980 -48.962 38.693 1.00 42.12 176 GLY A N 1
ATOM 1407 C CA . GLY A 1 176 ? -13.114 -50.354 38.260 1.00 42.12 176 GLY A CA 1
ATOM 1408 C C . GLY A 1 176 ? -12.579 -50.523 36.839 1.00 42.12 176 GLY A C 1
ATOM 1409 O O . GLY A 1 176 ? -13.121 -49.950 35.900 1.00 42.12 176 GLY A O 1
ATOM 1410 N N . GLY A 1 177 ? -11.470 -51.253 36.704 1.00 53.66 177 GLY A N 1
ATOM 1411 C CA . GLY A 1 177 ? -10.674 -51.362 35.483 1.00 53.66 177 GLY A CA 1
ATOM 1412 C C . GLY A 1 177 ? -11.427 -51.883 34.257 1.00 53.66 177 GLY A C 1
ATOM 1413 O O . GLY A 1 177 ? -12.133 -52.887 34.309 1.00 53.66 177 GLY A O 1
ATOM 1414 N N . SER A 1 178 ? -11.178 -51.229 33.126 1.00 44.16 178 SER A N 1
ATOM 1415 C CA . SER A 1 178 ? -11.375 -51.792 31.794 1.00 44.16 178 SER A CA 1
ATOM 1416 C C . SER A 1 178 ? -10.090 -51.555 31.001 1.00 44.16 178 SER A C 1
ATOM 1418 O O . SER A 1 178 ? -9.538 -50.459 31.007 1.00 44.16 178 SER A O 1
ATOM 1420 N N . SER A 1 179 ? -9.561 -52.611 30.382 1.00 54.47 179 SER A N 1
ATOM 1421 C CA . SER A 1 179 ? -8.315 -52.614 29.599 1.00 54.47 179 SER A CA 1
ATOM 1422 C C . SER A 1 179 ? -8.471 -51.952 28.225 1.00 54.47 179 SER A C 1
ATOM 1424 O O . SER A 1 179 ? -7.933 -52.439 27.236 1.00 54.47 179 SER A O 1
ATOM 1426 N N . PHE A 1 180 ? -9.215 -50.853 28.156 1.00 56.00 180 PHE A N 1
ATOM 1427 C CA . PHE A 1 180 ? -9.286 -50.001 26.980 1.00 56.00 180 PHE A CA 1
ATOM 1428 C C . PHE A 1 180 ? -8.629 -48.667 27.328 1.00 56.00 180 PHE A C 1
ATOM 1430 O O . PHE A 1 180 ? -8.977 -48.088 28.360 1.00 56.00 180 PHE A O 1
ATOM 1437 N N . PRO A 1 181 ? -7.665 -48.184 26.522 1.00 68.25 181 PRO A N 1
ATOM 1438 C CA . PRO A 1 181 ? -7.140 -46.846 26.731 1.00 68.25 181 PRO A CA 1
ATOM 1439 C C . PRO A 1 181 ? -8.314 -45.854 26.661 1.00 68.25 181 PRO A C 1
ATOM 1441 O O . PRO A 1 181 ? -9.194 -46.024 25.808 1.00 68.25 181 PRO A O 1
ATOM 1444 N N . PRO A 1 182 ? -8.382 -44.864 27.570 1.00 69.38 182 PRO A N 1
ATOM 1445 C CA . PRO A 1 182 ? -9.398 -43.825 27.482 1.00 69.38 182 PRO A CA 1
ATOM 1446 C C . PRO A 1 182 ? -9.320 -43.151 26.100 1.00 69.38 182 PRO A C 1
ATOM 1448 O O . PRO A 1 182 ? -8.227 -43.060 25.533 1.00 69.38 182 PRO A O 1
ATOM 1451 N N . PRO A 1 183 ? -10.455 -42.712 25.525 1.00 62.50 183 PRO A N 1
ATOM 1452 C CA . PRO A 1 183 ? -10.433 -41.965 24.274 1.00 62.50 183 PRO A CA 1
ATOM 1453 C C . PRO A 1 183 ? -9.532 -40.731 24.446 1.00 62.50 183 PRO A C 1
ATOM 1455 O O . PRO A 1 183 ? -9.605 -40.094 25.501 1.00 62.50 183 PRO A O 1
ATOM 1458 N N . PRO A 1 184 ? -8.685 -40.403 23.453 1.00 66.81 184 PRO A N 1
ATOM 1459 C CA . PRO A 1 184 ? -7.749 -39.293 23.566 1.00 66.81 184 PRO A CA 1
ATOM 1460 C C . PRO A 1 184 ? -8.514 -38.002 23.857 1.00 66.81 184 PRO A C 1
ATOM 1462 O O . PRO A 1 184 ? -9.463 -37.644 23.152 1.00 66.81 184 PRO A O 1
ATOM 1465 N N . THR A 1 185 ? -8.123 -37.324 24.930 1.00 63.62 185 THR A N 1
ATOM 1466 C CA . THR A 1 185 ? -8.614 -35.985 25.252 1.00 63.62 185 THR A CA 1
ATOM 1467 C C . THR A 1 185 ? -7.889 -34.958 24.387 1.00 63.62 185 THR A C 1
ATOM 1469 O O . THR A 1 185 ? -6.755 -35.178 23.975 1.00 63.62 185 THR A O 1
ATOM 1472 N N . PHE A 1 186 ? -8.535 -33.825 24.111 1.00 55.62 186 PHE A N 1
ATOM 1473 C CA . PHE A 1 186 ? -8.028 -32.763 23.229 1.00 55.62 186 PHE A CA 1
ATOM 1474 C C . PHE A 1 186 ? -6.619 -32.242 23.606 1.00 55.62 186 PHE A C 1
ATOM 1476 O O . PHE A 1 186 ? -5.909 -31.730 22.747 1.00 55.62 186 PHE A O 1
ATOM 1483 N N . ASP A 1 187 ? -6.183 -32.446 24.852 1.00 57.75 187 ASP A N 1
ATOM 1484 C CA . ASP A 1 187 ? -4.859 -32.055 25.351 1.00 57.75 187 ASP A CA 1
ATOM 1485 C C . ASP A 1 187 ? -3.703 -33.004 24.949 1.00 57.75 187 ASP A C 1
ATOM 1487 O O . ASP A 1 187 ? -2.541 -32.617 25.059 1.00 57.75 187 ASP A O 1
ATOM 1491 N N . ASP A 1 188 ? -3.977 -34.205 24.416 1.00 51.53 188 ASP A N 1
ATOM 1492 C CA . ASP A 1 188 ? -2.937 -35.147 23.938 1.00 51.53 188 ASP A CA 1
ATOM 1493 C C . ASP A 1 188 ? -2.350 -34.770 22.557 1.00 51.53 188 ASP A C 1
ATOM 1495 O O . ASP A 1 188 ? -1.452 -35.439 22.045 1.00 51.53 188 ASP A O 1
ATOM 1499 N N . PHE A 1 189 ? -2.818 -33.677 21.944 1.00 54.69 189 PHE A N 1
ATOM 1500 C CA . PHE A 1 189 ? -2.351 -33.186 20.638 1.00 54.69 189 PHE A CA 1
ATOM 1501 C C . PHE A 1 189 ? -1.232 -32.129 20.724 1.00 54.69 189 PHE A C 1
ATOM 1503 O O . PHE A 1 189 ? -0.814 -31.595 19.701 1.00 54.69 189 PHE A O 1
ATOM 1510 N N . GLY A 1 190 ? -0.725 -31.823 21.924 1.00 49.09 190 GLY A N 1
ATOM 1511 C CA . GLY A 1 190 ? 0.305 -30.794 22.142 1.00 49.09 190 GLY A CA 1
ATOM 1512 C C . GLY A 1 190 ? 1.764 -31.255 21.996 1.00 49.09 190 GLY A C 1
ATOM 1513 O O . GLY A 1 190 ? 2.674 -30.491 22.315 1.00 49.09 190 GLY A O 1
ATOM 1514 N N . GLY A 1 191 ? 2.009 -32.500 21.575 1.00 52.50 191 GLY A N 1
ATOM 1515 C CA . GLY A 1 191 ? 3.359 -33.029 21.360 1.00 52.50 191 GLY A CA 1
ATOM 1516 C C . GLY A 1 191 ? 3.953 -32.636 19.994 1.00 52.50 191 GLY A C 1
ATOM 1517 O O . GLY A 1 191 ? 3.203 -32.464 19.035 1.00 52.50 191 GLY A O 1
ATOM 1518 N N . PRO A 1 192 ? 5.293 -32.548 19.868 1.00 55.34 192 PRO A N 1
ATOM 1519 C CA . PRO A 1 192 ? 5.990 -32.037 18.678 1.00 55.34 192 PRO A CA 1
ATOM 1520 C C . PRO A 1 192 ? 5.823 -32.860 17.383 1.00 55.34 192 PRO A C 1
ATOM 1522 O O . PRO A 1 192 ? 6.273 -32.399 16.341 1.00 55.34 192 PRO A O 1
ATOM 1525 N N . ASP A 1 193 ? 5.154 -34.019 17.422 1.00 53.16 193 ASP A N 1
ATOM 1526 C CA . ASP A 1 193 ? 4.997 -34.946 16.284 1.00 53.16 193 ASP A CA 1
ATOM 1527 C C . ASP A 1 193 ? 3.523 -35.343 15.999 1.00 53.16 193 ASP A C 1
ATOM 1529 O O . ASP A 1 193 ? 3.237 -36.418 15.466 1.00 53.16 193 ASP A O 1
ATOM 1533 N N . GLY A 1 194 ? 2.548 -34.501 16.367 1.00 44.94 194 GLY A N 1
ATOM 1534 C CA . GLY A 1 194 ? 1.118 -34.747 16.119 1.00 44.94 194 GLY A CA 1
ATOM 1535 C C . GLY A 1 194 ? 0.685 -34.491 14.665 1.00 44.94 194 GLY A C 1
ATOM 1536 O O . GLY A 1 194 ? 0.919 -33.415 14.121 1.00 44.94 194 GLY A O 1
ATOM 1537 N N . TYR A 1 195 ? 0.013 -35.471 14.045 1.00 51.62 195 TYR A N 1
ATOM 1538 C CA . TYR A 1 195 ? -0.537 -35.398 12.681 1.00 51.62 195 TYR A CA 1
ATOM 1539 C C . TYR A 1 195 ? -1.422 -34.156 12.473 1.00 51.62 195 TYR A C 1
ATOM 1541 O O . TYR A 1 195 ? -2.530 -34.067 13.004 1.00 51.62 195 TYR A O 1
ATOM 1549 N N . VAL A 1 196 ? -0.964 -33.237 11.623 1.00 60.16 196 VAL A N 1
ATOM 1550 C CA . VAL A 1 196 ? -1.793 -32.175 11.043 1.00 60.16 196 VAL A CA 1
ATOM 1551 C C . VAL A 1 196 ? -2.605 -32.803 9.901 1.00 60.16 196 VAL A C 1
ATOM 1553 O O . VAL A 1 196 ? -2.002 -33.425 9.021 1.00 60.16 196 VAL A O 1
ATOM 1556 N N . PRO A 1 197 ? -3.948 -32.698 9.872 1.00 63.69 197 PRO A N 1
ATOM 1557 C CA . PRO A 1 197 ? -4.725 -33.131 8.716 1.00 63.69 197 PRO A CA 1
ATOM 1558 C C . PRO A 1 197 ? -4.205 -32.423 7.463 1.00 63.69 197 PRO A C 1
ATOM 1560 O O . PRO A 1 197 ? -4.073 -31.198 7.456 1.00 63.69 197 PRO A O 1
ATOM 1563 N N . ALA A 1 198 ? -3.883 -33.193 6.422 1.00 56.91 198 ALA A N 1
ATOM 1564 C CA . ALA A 1 198 ? -3.407 -32.640 5.161 1.00 56.91 198 ALA A CA 1
ATOM 1565 C C . ALA A 1 198 ? -4.429 -31.614 4.629 1.00 56.91 198 ALA A C 1
ATOM 1567 O O . ALA A 1 198 ? -5.622 -31.936 4.568 1.00 56.91 198 ALA A O 1
ATOM 1568 N N . PRO A 1 199 ? -4.001 -30.394 4.253 1.00 59.31 199 PRO A N 1
ATOM 1569 C CA . PRO A 1 199 ? -4.876 -29.440 3.591 1.00 59.31 199 PRO A CA 1
ATOM 1570 C C . PRO A 1 199 ? -5.464 -30.085 2.338 1.00 59.31 199 PRO A C 1
ATOM 1572 O O . PRO A 1 199 ? -4.741 -30.682 1.542 1.00 59.31 199 PRO A O 1
ATOM 1575 N N . ASN A 1 200 ? -6.781 -29.982 2.184 1.00 51.97 200 ASN A N 1
ATOM 1576 C CA . ASN A 1 200 ? -7.492 -30.418 0.992 1.00 51.97 200 ASN A CA 1
ATOM 1577 C C . ASN A 1 200 ? -7.022 -29.555 -0.193 1.00 51.97 200 ASN A C 1
ATOM 1579 O O . ASN A 1 200 ? -7.508 -28.441 -0.379 1.00 51.97 200 ASN A O 1
ATOM 1583 N N . MET A 1 201 ? -6.014 -30.031 -0.924 1.00 48.47 201 MET A N 1
ATOM 1584 C CA . MET A 1 201 ? -5.509 -29.393 -2.138 1.00 48.47 201 MET A CA 1
ATOM 1585 C C . MET A 1 201 ? -6.489 -29.703 -3.273 1.00 48.47 201 MET A C 1
ATOM 1587 O O . MET A 1 201 ? -6.603 -30.847 -3.704 1.00 48.47 201 MET A O 1
ATOM 1591 N N . SER A 1 202 ? -7.217 -28.691 -3.738 1.00 54.50 202 SER A N 1
ATOM 1592 C CA . SER A 1 202 ? -7.925 -28.731 -5.018 1.00 54.50 202 SER A CA 1
ATOM 1593 C C . SER A 1 202 ? -6.910 -28.716 -6.166 1.00 54.50 202 SER A C 1
ATOM 1595 O O . SER A 1 202 ? -5.952 -27.947 -6.113 1.00 54.50 202 SER A O 1
ATOM 1597 N N . ASP A 1 203 ? -7.141 -29.535 -7.195 1.00 52.31 203 ASP A N 1
ATOM 1598 C CA . ASP A 1 203 ? -6.291 -29.765 -8.380 1.00 52.31 203 ASP A CA 1
ATOM 1599 C C . ASP A 1 203 ? -6.128 -28.557 -9.341 1.00 52.31 203 ASP A C 1
ATOM 1601 O O . ASP A 1 203 ? -6.089 -28.725 -10.559 1.00 52.31 203 ASP A O 1
ATOM 1605 N N . ASP A 1 204 ? -6.024 -27.327 -8.836 1.00 58.22 204 ASP A N 1
ATOM 1606 C CA . ASP A 1 204 ? -5.871 -26.122 -9.662 1.00 58.22 204 ASP A CA 1
ATOM 1607 C C . ASP A 1 204 ? -4.415 -25.625 -9.659 1.00 58.22 204 ASP A C 1
ATOM 1609 O O . ASP A 1 204 ? -4.042 -24.652 -9.006 1.00 58.22 204 ASP A O 1
ATOM 1613 N N . PHE A 1 205 ? -3.556 -26.339 -10.392 1.00 54.78 205 PHE A N 1
ATOM 1614 C CA . PHE A 1 205 ? -2.158 -25.966 -10.669 1.00 54.78 205 PHE A CA 1
ATOM 1615 C C . PHE A 1 205 ? -2.052 -24.928 -11.808 1.00 54.78 205 PHE A C 1
ATOM 1617 O O . PHE A 1 205 ? -1.206 -25.042 -12.696 1.00 54.78 205 PHE A O 1
ATOM 1624 N N . GLY A 1 206 ? -2.934 -23.928 -11.811 1.00 57.19 206 GLY A N 1
ATOM 1625 C CA . GLY A 1 206 ? -3.036 -22.930 -12.877 1.00 57.19 206 GLY A CA 1
ATOM 1626 C C . GLY A 1 206 ? -2.244 -21.638 -12.673 1.00 57.19 206 GLY A C 1
ATOM 1627 O O . GLY A 1 206 ? -2.065 -20.915 -13.648 1.00 57.19 206 GLY A O 1
ATOM 1628 N N . ASP A 1 207 ? -1.766 -21.329 -11.459 1.00 60.81 207 ASP A N 1
ATOM 1629 C CA . ASP A 1 207 ? -1.285 -19.965 -11.167 1.00 60.81 207 ASP A CA 1
ATOM 1630 C C . ASP A 1 207 ? -0.182 -19.897 -10.090 1.00 60.81 207 ASP A C 1
ATOM 1632 O O . ASP A 1 207 ? -0.201 -19.068 -9.179 1.00 60.81 207 ASP A O 1
ATOM 1636 N N . VAL A 1 208 ? 0.805 -20.799 -10.158 1.00 55.38 208 VAL A N 1
ATOM 1637 C CA . VAL A 1 208 ? 2.025 -20.653 -9.345 1.00 55.38 208 VAL A CA 1
ATOM 1638 C C . VAL A 1 208 ? 2.941 -19.651 -10.059 1.00 55.38 208 VAL A C 1
ATOM 1640 O O . VAL A 1 208 ? 3.448 -19.977 -11.138 1.00 55.38 208 VAL A O 1
ATOM 1643 N N . PRO A 1 209 ? 3.174 -18.440 -9.511 1.00 61.59 209 PRO A N 1
ATOM 1644 C CA . PRO A 1 209 ? 4.100 -17.494 -10.120 1.00 61.59 209 PRO A CA 1
ATOM 1645 C C . PRO A 1 209 ? 5.506 -18.112 -10.197 1.00 61.59 209 PRO A C 1
ATOM 1647 O O . PRO A 1 209 ? 5.860 -18.941 -9.351 1.00 61.59 209 PRO A O 1
ATOM 1650 N N . PRO A 1 210 ? 6.323 -17.739 -11.203 1.00 66.56 210 PRO A N 1
ATOM 1651 C CA . PRO A 1 210 ? 7.674 -18.269 -11.341 1.00 66.56 210 PRO A CA 1
ATOM 1652 C C . PRO A 1 210 ? 8.464 -18.079 -10.036 1.00 66.56 210 PRO A C 1
ATOM 1654 O O . PRO A 1 210 ? 8.265 -17.076 -9.342 1.00 66.56 210 PRO A O 1
ATOM 1657 N N . PRO A 1 211 ? 9.353 -19.027 -9.685 1.00 69.69 211 PRO A N 1
ATOM 1658 C CA . PRO A 1 211 ? 10.095 -18.960 -8.437 1.00 69.69 211 PRO A CA 1
ATOM 1659 C C . PRO A 1 211 ? 10.900 -17.653 -8.358 1.00 69.69 211 PRO A C 1
ATOM 1661 O O . PRO A 1 211 ? 11.421 -17.190 -9.380 1.00 69.69 211 PRO A O 1
ATOM 1664 N N . PRO A 1 212 ? 11.007 -17.052 -7.160 1.00 65.19 212 PRO A N 1
ATOM 1665 C CA . PRO A 1 212 ? 11.733 -15.805 -6.969 1.00 65.19 212 PRO A CA 1
ATOM 1666 C C . PRO A 1 212 ? 13.209 -15.947 -7.386 1.00 65.19 212 PRO A C 1
ATOM 1668 O O . PRO A 1 212 ? 13.777 -17.041 -7.285 1.00 65.19 212 PRO A O 1
ATOM 1671 N N . PRO A 1 213 ? 13.845 -14.857 -7.858 1.00 69.62 213 PRO A N 1
ATOM 1672 C CA . PRO A 1 213 ? 15.247 -14.869 -8.262 1.00 69.62 213 PRO A CA 1
ATOM 1673 C C . PRO A 1 213 ? 16.161 -15.300 -7.100 1.00 69.62 213 PRO A C 1
ATOM 1675 O O . PRO A 1 213 ? 15.849 -15.022 -5.939 1.00 69.62 213 PRO A O 1
ATOM 1678 N N . PRO A 1 214 ? 17.292 -15.971 -7.394 1.00 70.56 214 PRO A N 1
ATOM 1679 C CA . PRO A 1 214 ? 18.212 -16.437 -6.367 1.00 70.56 214 PRO A CA 1
ATOM 1680 C C . PRO A 1 214 ? 18.752 -15.256 -5.544 1.00 70.56 214 PRO A C 1
ATOM 1682 O O . PRO A 1 214 ? 19.051 -14.202 -6.118 1.00 70.56 214 PRO A O 1
ATOM 1685 N N . PRO A 1 215 ? 18.890 -15.416 -4.215 1.00 66.38 215 PRO A N 1
ATOM 1686 C CA . PRO A 1 215 ? 19.413 -14.366 -3.355 1.00 66.38 215 PRO A CA 1
ATOM 1687 C C . PRO A 1 215 ? 20.840 -13.978 -3.777 1.00 66.38 215 PRO A C 1
ATOM 1689 O O . PRO A 1 215 ? 21.603 -14.837 -4.239 1.00 66.38 215 PRO A O 1
ATOM 1692 N N . PRO A 1 216 ? 21.214 -12.693 -3.635 1.00 65.38 216 PRO A N 1
ATOM 1693 C CA . PRO A 1 216 ? 22.553 -12.226 -3.966 1.00 65.38 216 PRO A CA 1
ATOM 1694 C C . PRO A 1 216 ? 23.610 -13.010 -3.166 1.00 65.38 216 PRO A C 1
ATOM 1696 O O . PRO A 1 216 ? 23.365 -13.349 -2.005 1.00 65.38 216 PRO A O 1
ATOM 1699 N N . PRO A 1 217 ? 24.785 -13.312 -3.751 1.00 58.22 217 PRO A N 1
ATOM 1700 C CA . PRO A 1 217 ? 25.801 -14.107 -3.076 1.00 58.22 217 PRO A CA 1
ATOM 1701 C C . PRO A 1 217 ? 26.323 -13.396 -1.819 1.00 58.22 217 PRO A C 1
ATOM 1703 O O . PRO A 1 217 ? 27.025 -12.394 -1.919 1.00 58.22 217 PRO A O 1
ATOM 1706 N N . GLY A 1 218 ? 26.007 -13.963 -0.652 1.00 45.25 218 GLY A N 1
ATOM 1707 C CA . GLY A 1 218 ? 26.791 -13.862 0.580 1.00 45.25 218 GLY A CA 1
ATOM 1708 C C . GLY A 1 218 ? 26.724 -12.539 1.348 1.00 45.25 218 GLY A C 1
ATOM 1709 O O . GLY A 1 218 ? 27.598 -11.690 1.203 1.00 45.25 218 GLY A O 1
ATOM 1710 N N . PHE A 1 219 ? 25.794 -12.448 2.302 1.00 42.75 219 PHE A N 1
ATOM 1711 C CA . PHE A 1 219 ? 26.110 -11.850 3.601 1.00 42.75 219 PHE A CA 1
ATOM 1712 C C . PHE A 1 219 ? 26.301 -13.017 4.569 1.00 42.75 219 PHE A C 1
ATOM 1714 O O . PHE A 1 219 ? 25.389 -13.817 4.756 1.00 42.75 219 PHE A O 1
ATOM 1721 N N . GLY A 1 220 ? 27.538 -13.171 5.034 1.00 39.50 220 GLY A N 1
ATOM 1722 C CA . GLY A 1 220 ? 28.073 -14.403 5.599 1.00 39.50 220 GLY A CA 1
ATOM 1723 C C . GLY A 1 220 ? 27.308 -14.994 6.781 1.00 39.50 220 GLY A C 1
ATOM 1724 O O . GLY A 1 220 ? 26.726 -14.291 7.607 1.00 39.50 220 GLY A O 1
ATOM 1725 N N . ASP A 1 221 ? 27.429 -16.316 6.858 1.00 46.19 221 ASP A N 1
ATOM 1726 C CA . ASP A 1 221 ? 27.108 -17.226 7.957 1.00 46.19 221 ASP A CA 1
ATOM 1727 C C . ASP A 1 221 ? 27.923 -16.955 9.250 1.00 46.19 221 ASP A C 1
ATOM 1729 O O . ASP A 1 221 ? 28.399 -17.883 9.897 1.00 46.19 221 ASP A O 1
ATOM 1733 N N . ASP A 1 222 ? 28.092 -15.690 9.649 1.00 45.81 222 ASP A N 1
ATOM 1734 C CA . ASP A 1 222 ? 28.949 -15.271 10.773 1.00 45.81 222 ASP A CA 1
ATOM 1735 C C . ASP A 1 222 ? 28.192 -14.552 11.909 1.00 45.81 222 ASP A C 1
ATOM 1737 O O . ASP A 1 222 ? 28.792 -13.867 12.739 1.00 45.81 222 ASP A O 1
ATOM 1741 N N . PHE A 1 223 ? 26.872 -14.734 12.021 1.00 38.47 223 PHE A N 1
ATOM 1742 C CA . PHE A 1 223 ? 26.154 -14.399 13.259 1.00 38.47 223 PHE A CA 1
ATOM 1743 C C . PHE A 1 223 ? 25.478 -15.643 13.826 1.00 38.47 223 PHE A C 1
ATOM 1745 O O . PHE A 1 223 ? 24.318 -15.953 13.560 1.00 38.47 223 PHE A O 1
ATOM 1752 N N . GLY A 1 224 ? 26.280 -16.406 14.564 1.00 39.41 224 GLY A N 1
ATOM 1753 C CA . GLY A 1 224 ? 25.886 -17.667 15.160 1.00 39.41 224 GLY A CA 1
ATOM 1754 C C . GLY A 1 224 ? 24.693 -17.570 16.112 1.00 39.41 224 GLY A C 1
ATOM 1755 O O . GLY A 1 224 ? 24.561 -16.635 16.896 1.00 39.41 224 GLY A O 1
ATOM 1756 N N . GLY A 1 225 ? 23.909 -18.647 16.105 1.00 42.50 225 GLY A N 1
ATOM 1757 C CA . GLY A 1 225 ? 23.204 -19.131 17.286 1.00 42.50 225 GLY A CA 1
ATOM 1758 C C . GLY A 1 225 ? 21.763 -18.657 17.455 1.00 42.50 225 GLY A C 1
ATOM 1759 O O . GLY A 1 225 ? 21.507 -17.564 17.938 1.00 42.50 225 GLY A O 1
ATOM 1760 N N . GLY A 1 226 ? 20.827 -19.579 17.213 1.00 39.09 226 GLY A N 1
ATOM 1761 C CA . GLY A 1 226 ? 19.583 -19.642 17.983 1.00 39.09 226 GLY A CA 1
ATOM 1762 C C . GLY A 1 226 ? 18.396 -18.859 17.431 1.00 39.09 226 GLY A C 1
ATOM 1763 O O . GLY A 1 226 ? 17.913 -17.936 18.074 1.00 39.09 226 GLY A O 1
ATOM 1764 N N . PHE A 1 227 ? 17.838 -19.295 16.300 1.00 44.66 227 PHE A N 1
ATOM 1765 C CA . PHE A 1 227 ? 16.477 -18.915 15.909 1.00 44.66 227 PHE A CA 1
ATOM 1766 C C . PHE A 1 227 ? 15.467 -19.824 16.632 1.00 44.66 227 PHE A C 1
ATOM 1768 O O . PHE A 1 227 ? 14.920 -20.769 16.069 1.00 44.66 227 PHE A O 1
ATOM 1775 N N . GLN A 1 228 ? 15.267 -19.575 17.927 1.00 46.25 228 GLN A N 1
ATOM 1776 C CA . GLN A 1 228 ? 14.162 -20.138 18.701 1.00 46.25 228 GLN A CA 1
ATOM 1777 C C . GLN A 1 228 ? 13.270 -18.985 19.168 1.00 46.25 228 GLN A C 1
ATOM 1779 O O . GLN A 1 228 ? 13.677 -18.207 20.018 1.00 46.25 228 GLN A O 1
ATOM 1784 N N . GLY A 1 229 ? 12.063 -18.911 18.597 1.00 47.09 229 GLY A N 1
ATOM 1785 C CA . GLY A 1 229 ? 10.859 -18.339 19.211 1.00 47.09 229 GLY A CA 1
ATOM 1786 C C . GLY A 1 229 ? 10.833 -16.835 19.519 1.00 47.09 229 GLY A C 1
ATOM 1787 O O . GLY A 1 229 ? 11.457 -16.375 20.465 1.00 47.09 229 GLY A O 1
ATOM 1788 N N . GLY A 1 230 ? 9.961 -16.105 18.815 1.00 47.66 230 GLY A N 1
ATOM 1789 C CA . GLY A 1 230 ? 9.450 -14.801 19.262 1.00 47.66 230 GLY A CA 1
ATOM 1790 C C . GLY A 1 230 ? 9.958 -13.614 18.453 1.00 47.66 230 GLY A C 1
ATOM 1791 O O . GLY A 1 230 ? 10.749 -12.814 18.938 1.00 47.66 230 GLY A O 1
ATOM 1792 N N . SER A 1 231 ? 9.507 -13.471 17.206 1.00 42.41 231 SER A N 1
ATOM 1793 C CA . SER A 1 231 ? 9.768 -12.255 16.437 1.00 42.41 231 SER A CA 1
ATOM 1794 C C . SER A 1 231 ? 8.800 -11.145 16.860 1.00 42.41 231 SER A C 1
ATOM 1796 O O . SER A 1 231 ? 7.700 -11.043 16.318 1.00 42.41 231 SER A O 1
ATOM 1798 N N . ASP A 1 232 ? 9.250 -10.279 17.770 1.00 51.50 232 ASP A N 1
ATOM 1799 C CA . ASP A 1 232 ? 8.690 -8.947 18.078 1.00 51.50 232 ASP A CA 1
ATOM 1800 C C . ASP A 1 232 ? 8.830 -7.952 16.896 1.00 51.50 232 ASP A C 1
ATOM 1802 O O . ASP A 1 232 ? 8.994 -6.744 17.076 1.00 51.50 232 ASP A O 1
ATOM 1806 N N . PHE A 1 233 ? 8.794 -8.441 15.655 1.00 49.06 233 PHE A N 1
ATOM 1807 C CA . PHE A 1 233 ? 8.777 -7.589 14.473 1.00 49.06 233 PHE A CA 1
ATOM 1808 C C . PHE A 1 233 ? 7.320 -7.293 14.109 1.00 49.06 233 PHE A C 1
ATOM 1810 O O . PHE A 1 233 ? 6.595 -8.225 13.747 1.00 49.06 233 PHE A O 1
ATOM 1817 N N . PRO A 1 234 ? 6.854 -6.030 14.198 1.00 62.34 234 PRO A N 1
ATOM 1818 C CA . PRO A 1 234 ? 5.528 -5.691 13.706 1.00 62.34 234 PRO A CA 1
ATOM 1819 C C . PRO A 1 234 ? 5.463 -6.005 12.202 1.00 62.34 234 PRO A C 1
ATOM 1821 O O . PRO A 1 234 ? 6.453 -5.776 11.495 1.00 62.34 234 PRO A O 1
ATOM 1824 N N . PRO A 1 235 ? 4.332 -6.536 11.700 1.00 67.12 235 PRO A N 1
ATOM 1825 C CA . PRO A 1 235 ? 4.175 -6.785 10.275 1.00 67.12 235 PRO A CA 1
ATOM 1826 C C . PRO A 1 235 ? 4.393 -5.476 9.499 1.00 67.12 235 PRO A C 1
ATOM 1828 O O . PRO A 1 235 ? 4.049 -4.401 10.006 1.00 67.12 235 PRO A O 1
ATOM 1831 N N . PRO A 1 236 ? 4.985 -5.539 8.293 1.00 68.56 236 PRO A N 1
ATOM 1832 C CA . PRO A 1 236 ? 5.210 -4.351 7.483 1.00 68.56 236 PRO A CA 1
ATOM 1833 C C . PRO A 1 236 ? 3.882 -3.617 7.230 1.00 68.56 236 PRO A C 1
ATOM 1835 O O . PRO A 1 236 ? 2.835 -4.264 7.119 1.00 68.56 236 PRO A O 1
ATOM 1838 N N . PRO A 1 237 ? 3.899 -2.273 7.159 1.00 70.25 237 PRO A N 1
ATOM 1839 C CA . PRO A 1 237 ? 2.695 -1.495 6.904 1.00 70.25 237 PRO A CA 1
ATOM 1840 C C . PRO A 1 237 ? 2.060 -1.903 5.563 1.00 70.25 237 PRO A C 1
ATOM 1842 O O . PRO A 1 237 ? 2.788 -2.217 4.615 1.00 70.25 237 PRO A O 1
ATOM 1845 N N . PRO A 1 238 ? 0.717 -1.910 5.469 1.00 73.62 238 PRO A N 1
ATOM 1846 C CA . PRO A 1 238 ? 0.027 -2.250 4.233 1.00 73.62 238 PRO A CA 1
ATOM 1847 C C . PRO A 1 238 ? 0.412 -1.269 3.113 1.00 73.62 238 PRO A C 1
ATOM 1849 O O . PRO A 1 238 ? 0.642 -0.086 3.391 1.00 73.62 238 PRO A O 1
ATOM 1852 N N . PRO A 1 239 ? 0.486 -1.737 1.854 1.00 74.19 239 PRO A N 1
ATOM 1853 C CA . PRO A 1 239 ? 0.789 -0.877 0.720 1.00 74.19 239 PRO A CA 1
ATOM 1854 C C . PRO A 1 239 ? -0.248 0.253 0.612 1.00 74.19 239 PRO A C 1
ATOM 1856 O O . PRO A 1 239 ? -1.426 0.030 0.914 1.00 74.19 239 PRO A O 1
ATOM 1859 N N . PRO A 1 240 ? 0.168 1.464 0.194 1.00 71.94 240 PRO A N 1
ATOM 1860 C CA . PRO A 1 240 ? -0.761 2.562 -0.027 1.00 71.94 240 PRO A CA 1
ATOM 1861 C C . PRO A 1 240 ? -1.826 2.136 -1.048 1.00 71.94 240 PRO A C 1
ATOM 1863 O O . PRO A 1 240 ? -1.498 1.420 -2.001 1.00 71.94 240 PRO A O 1
ATOM 1866 N N . PRO A 1 241 ? -3.094 2.547 -0.859 1.00 76.25 241 PRO A N 1
ATOM 1867 C CA . PRO A 1 241 ? -4.133 2.261 -1.833 1.00 76.25 241 PRO A CA 1
ATOM 1868 C C . PRO A 1 241 ? -3.695 2.797 -3.202 1.00 76.25 241 PRO A C 1
ATOM 1870 O O . PRO A 1 241 ? -3.072 3.865 -3.256 1.00 76.25 241 PRO A O 1
ATOM 1873 N N . PRO A 1 242 ? -3.983 2.071 -4.299 1.00 66.75 242 PRO A N 1
ATOM 1874 C CA . PRO A 1 242 ? -3.737 2.595 -5.631 1.00 66.75 242 PRO A CA 1
ATOM 1875 C C . PRO A 1 242 ? -4.433 3.947 -5.712 1.00 66.75 242 PRO A C 1
ATOM 1877 O O . PRO A 1 242 ? -5.600 4.062 -5.332 1.00 66.75 242 PRO A O 1
ATOM 1880 N N . PHE A 1 243 ? -3.676 4.969 -6.114 1.00 56.28 243 PHE A N 1
ATOM 1881 C CA . PHE A 1 243 ? -4.204 6.299 -6.358 1.00 56.28 243 PHE A CA 1
ATOM 1882 C C . PHE A 1 243 ? -5.476 6.141 -7.180 1.00 56.28 243 PHE A C 1
ATOM 1884 O O . PHE A 1 243 ? -5.424 5.630 -8.299 1.00 56.28 243 PHE A O 1
ATOM 1891 N N . GLY A 1 244 ? -6.604 6.504 -6.573 1.00 46.00 244 GLY A N 1
ATOM 1892 C CA . GLY A 1 244 ? -7.855 6.623 -7.288 1.00 46.00 244 GLY A CA 1
ATOM 1893 C C . GLY A 1 244 ? -7.640 7.645 -8.392 1.00 46.00 244 GLY A C 1
ATOM 1894 O O . GLY A 1 244 ? -7.494 8.836 -8.123 1.00 46.00 244 GLY A O 1
ATOM 1895 N N . ASP A 1 245 ? -7.571 7.143 -9.619 1.00 56.62 245 ASP A N 1
ATOM 1896 C CA . ASP A 1 245 ? -8.365 7.728 -10.687 1.00 56.62 245 ASP A CA 1
ATOM 1897 C C . ASP A 1 245 ? -9.817 7.834 -10.175 1.00 56.62 245 ASP A C 1
ATOM 1899 O O . ASP A 1 245 ? -10.218 7.029 -9.330 1.00 56.62 245 ASP A O 1
ATOM 1903 N N . ASP A 1 246 ? -10.543 8.848 -10.645 1.00 49.91 246 ASP A N 1
ATOM 1904 C CA . ASP A 1 246 ? -11.957 9.171 -10.366 1.00 49.91 246 ASP A CA 1
ATOM 1905 C C . ASP A 1 246 ? -12.205 10.363 -9.415 1.00 49.91 246 ASP A C 1
ATOM 1907 O O . ASP A 1 246 ? -12.227 10.239 -8.189 1.00 49.91 246 ASP A O 1
ATOM 1911 N N . GLY A 1 247 ? -12.586 11.503 -10.003 1.00 42.75 247 GLY A N 1
ATOM 1912 C CA . GLY A 1 247 ? -13.624 12.344 -9.394 1.00 42.75 247 GLY A CA 1
ATOM 1913 C C . GLY A 1 247 ? -13.390 13.845 -9.457 1.00 42.75 247 GLY A C 1
ATOM 1914 O O . GLY A 1 247 ? -12.984 14.454 -8.472 1.00 42.75 247 GLY A O 1
ATOM 1915 N N . GLU A 1 248 ? -13.733 14.435 -10.602 1.00 43.94 248 GLU A N 1
ATOM 1916 C CA . GLU A 1 248 ? -14.214 15.815 -10.706 1.00 43.94 248 GLU A CA 1
ATOM 1917 C C . GLU A 1 248 ? -15.061 16.222 -9.487 1.00 43.94 248 GLU A C 1
ATOM 1919 O O . GLU A 1 248 ? -16.034 15.537 -9.176 1.00 43.94 248 GLU A O 1
ATOM 1924 N N . PHE A 1 249 ? -14.711 17.338 -8.840 1.00 40.31 249 PHE A N 1
ATOM 1925 C CA . PHE A 1 249 ? -15.607 18.464 -8.530 1.00 40.31 249 PHE A CA 1
ATOM 1926 C C . PHE A 1 249 ? -14.805 19.671 -8.024 1.00 40.31 249 PHE A C 1
ATOM 1928 O O . PHE A 1 249 ? -13.946 19.494 -7.132 1.00 40.31 249 PHE A O 1
#